Protein AF-A0A3P0NXB5-F1 (afdb_monomer_lite)

Foldseek 3Di:
DDDDDPPQVVQVVVVHGDDDDDPVRDLPLLVQLCVVLVCLLPPVDPDDPVLLVVLLVVQQLWQKDFQVVSCVVDPPNVSVVSNCVSVCVWDFDSRHAHPVCSVPGMIGSDPLSVLLVVVLVVLVVCVDPPVCPPPQDQQWWKDAPNWIKGFHDDDPFWTKIWTPPPDPPDDIDIDIDGSVRVSVCVVVVRIGTDPCPDPVLQVVSVVCSGPDDPVVSLVLSLLVCCQPVVVDDHPCVPDDPVVNVVNVVVVVVSSVRRD

Sequence (259 aa):
MSKRVAAEQAASDLGATFVIRSSRENSWALIENLEFLRDYKAWKPQNDVSQIARLHERIACRPWSTIASVLNDLLDIADTLYSEISCGRVVFNLPSDRLTNPQEALVFRDRHAAVAYRSFAKSETTSPRQSVTLSISPGARFLWDGQLWEVLNRGDSSIACRSIDQKPGRHSNFIELTPAVLDELAQQGKIIPEFDKPLADRRDALAILERVSIQKLEIAVERYRVLFEPDAATTLAHRTPRTQRYWLAAYREAELHYG

Radius of gyration: 24.42 Å; chains: 1; bounding box: 55×66×51 Å

pLDDT: mean 76.42, std 14.67, range [33.47, 96.12]

Secondary structure (DSSP, 8-state):
------HHHHHHHTT-------TTTS-HHHHHHHHHTHHHHHH-----HHHHHHHHHHHHTSSEEEHHHHHHHSTT-HHHHHHHHHTTSSEE-TTTS-TT-TTTPEEESSHHHHHHHHHHHHHHHT-----------TT-EEEETTEEEEEEEE-SS-EEEEE---STTPPPPEEEE-HHHHHHHHHTT-EEEE----HHHHHHHHHHHHHS-HHHHHHHHHHHHHHH-TTS--TTTT--HHHHHHHHHHHHHHHHHH-

Structure (mmCIF, N/CA/C/O backbone):
data_AF-A0A3P0NXB5-F1
#
_entry.id   AF-A0A3P0NXB5-F1
#
loop_
_atom_site.group_PDB
_atom_site.id
_atom_site.type_symbol
_atom_site.label_atom_id
_atom_site.label_alt_id
_atom_site.label_comp_id
_atom_site.label_asym_id
_atom_site.label_entity_id
_atom_site.label_seq_id
_atom_site.pdbx_PDB_ins_code
_atom_site.Cartn_x
_atom_site.Cartn_y
_atom_site.Cartn_z
_atom_site.occupancy
_atom_site.B_iso_or_equiv
_atom_site.auth_seq_id
_atom_site.auth_comp_id
_atom_site.auth_asym_id
_atom_site.auth_atom_id
_atom_site.pdbx_PDB_model_num
ATOM 1 N N . MET A 1 1 ? -34.585 -35.049 -19.279 1.00 39.31 1 MET A N 1
ATOM 2 C CA . MET A 1 1 ? -34.652 -33.908 -18.337 1.00 39.31 1 MET A CA 1
ATOM 3 C C . MET A 1 1 ? -33.351 -33.861 -17.549 1.00 39.31 1 MET A C 1
ATOM 5 O O . MET A 1 1 ? -33.125 -34.745 -16.736 1.00 39.31 1 MET A O 1
ATOM 9 N N . SER A 1 2 ? -32.465 -32.903 -17.837 1.00 44.53 2 SER A N 1
ATOM 10 C CA . SER A 1 2 ? -31.213 -32.734 -17.087 1.00 44.53 2 SER A CA 1
ATOM 11 C C . SER A 1 2 ? -31.526 -32.070 -15.743 1.00 44.53 2 SER A C 1
ATOM 13 O O . SER A 1 2 ? -32.043 -30.951 -15.720 1.00 44.53 2 SER A O 1
ATOM 15 N N . LYS A 1 3 ? -31.293 -32.776 -14.629 1.00 50.88 3 LYS A N 1
ATOM 16 C CA . LYS A 1 3 ? -31.407 -32.206 -13.280 1.00 50.88 3 LYS A CA 1
ATOM 17 C C . LYS A 1 3 ? -30.321 -31.140 -13.141 1.00 50.88 3 LYS A C 1
ATOM 19 O O . LYS A 1 3 ? -29.140 -31.467 -13.121 1.00 50.88 3 LYS A O 1
ATOM 24 N N . ARG A 1 4 ? -30.715 -29.868 -13.044 1.00 46.03 4 ARG A N 1
ATOM 25 C CA . ARG A 1 4 ? -29.798 -28.810 -12.610 1.00 46.03 4 ARG A CA 1
ATOM 26 C C . ARG A 1 4 ? -29.466 -29.073 -11.142 1.00 46.03 4 ARG A C 1
ATOM 28 O O . ARG A 1 4 ? -30.337 -28.949 -10.287 1.00 46.03 4 ARG A O 1
ATOM 35 N N . VAL A 1 5 ? -28.239 -29.503 -10.880 1.00 61.59 5 VAL A N 1
ATOM 36 C CA . VAL A 1 5 ? -27.689 -29.626 -9.528 1.00 61.59 5 VAL A CA 1
ATOM 37 C C . VAL A 1 5 ? -27.335 -28.218 -9.047 1.00 61.59 5 VAL A C 1
ATOM 39 O O . VAL A 1 5 ? -26.825 -27.411 -9.826 1.00 61.59 5 VAL A O 1
ATOM 42 N N . ALA A 1 6 ? -27.655 -27.893 -7.793 1.00 79.75 6 ALA A N 1
ATOM 43 C CA . ALA A 1 6 ? -27.268 -26.618 -7.199 1.00 79.75 6 ALA A CA 1
ATOM 44 C C . ALA A 1 6 ? -25.735 -26.499 -7.173 1.00 79.75 6 ALA A C 1
ATOM 46 O O . ALA A 1 6 ? -25.046 -27.483 -6.905 1.00 79.75 6 ALA A O 1
ATOM 47 N N . ALA A 1 7 ? -25.200 -25.306 -7.441 1.00 76.56 7 ALA A N 1
ATOM 48 C CA . ALA A 1 7 ? -23.752 -25.082 -7.510 1.00 76.56 7 ALA A CA 1
ATOM 49 C C . ALA A 1 7 ? -23.024 -25.487 -6.211 1.00 76.56 7 ALA A C 1
ATOM 51 O O . ALA A 1 7 ? -21.912 -26.001 -6.265 1.00 76.56 7 ALA A O 1
ATOM 52 N N . GLU A 1 8 ? -23.687 -25.332 -5.063 1.00 79.50 8 GLU A N 1
ATOM 53 C CA . GLU A 1 8 ? -23.210 -25.770 -3.745 1.00 79.50 8 GLU A CA 1
ATOM 54 C C . GLU A 1 8 ? -23.015 -27.287 -3.668 1.00 79.50 8 GLU A C 1
ATOM 56 O O . GLU A 1 8 ? -21.972 -27.758 -3.220 1.00 79.50 8 GLU A O 1
ATOM 61 N N . GLN A 1 9 ? -23.987 -28.056 -4.164 1.00 80.88 9 GLN A N 1
ATOM 62 C CA . GLN A 1 9 ? -23.925 -29.515 -4.168 1.00 80.88 9 GLN A CA 1
ATOM 63 C C . GLN A 1 9 ? -22.842 -30.009 -5.134 1.00 80.88 9 GLN A C 1
ATOM 65 O O . GLN A 1 9 ? -22.044 -30.866 -4.774 1.00 80.88 9 GLN A O 1
ATOM 70 N N . ALA A 1 10 ? -22.749 -29.404 -6.321 1.00 83.88 10 ALA A N 1
ATOM 71 C CA . ALA A 1 10 ? -21.713 -29.743 -7.295 1.00 83.88 10 ALA A CA 1
ATOM 72 C C . ALA A 1 10 ? -20.291 -29.448 -6.776 1.00 83.88 10 ALA A C 1
ATOM 74 O O . ALA A 1 10 ? -19.371 -30.215 -7.043 1.00 83.88 10 ALA A O 1
ATOM 75 N N . ALA A 1 11 ? -20.102 -28.357 -6.025 1.00 83.06 11 ALA A N 1
ATOM 76 C CA . ALA A 1 11 ? -18.823 -28.046 -5.389 1.00 83.06 11 ALA A CA 1
ATOM 77 C C . ALA A 1 11 ? -18.501 -29.023 -4.246 1.00 83.06 11 ALA A C 1
ATOM 79 O O . ALA A 1 11 ? -17.374 -29.512 -4.167 1.00 83.06 11 ALA A O 1
ATOM 80 N N . SER A 1 12 ? -19.493 -29.359 -3.414 1.00 85.00 12 SER A N 1
ATOM 81 C CA . SER A 1 12 ? -19.341 -30.324 -2.319 1.00 85.00 12 SER A CA 1
ATOM 82 C C . SER A 1 12 ? -18.933 -31.707 -2.825 1.00 85.00 12 SER A C 1
ATOM 84 O O . SER A 1 12 ? -18.046 -32.332 -2.245 1.00 85.00 12 SER A O 1
ATOM 86 N N . ASP A 1 13 ? -19.529 -32.169 -3.925 1.00 88.06 13 ASP A N 1
ATOM 87 C CA . ASP A 1 13 ? -19.198 -33.456 -4.548 1.00 88.06 13 ASP A CA 1
ATOM 88 C C . ASP A 1 13 ? -17.740 -33.494 -5.065 1.00 88.06 13 ASP A C 1
ATOM 90 O O . ASP A 1 13 ? -17.155 -34.566 -5.212 1.00 88.06 13 ASP A O 1
ATOM 94 N N . LEU A 1 14 ? -17.126 -32.325 -5.289 1.00 87.06 14 LEU A N 1
ATOM 95 C CA . LEU A 1 14 ? -15.722 -32.146 -5.679 1.00 87.06 14 LEU A CA 1
ATOM 96 C C . LEU A 1 14 ? -14.789 -31.829 -4.493 1.00 87.06 14 LEU A C 1
ATOM 98 O O . LEU A 1 14 ? -13.609 -31.547 -4.703 1.00 87.06 14 LEU A O 1
ATOM 102 N N . GLY A 1 15 ? -15.291 -31.845 -3.253 1.00 87.69 15 GLY A N 1
ATOM 103 C CA . GLY A 1 15 ? -14.520 -31.478 -2.060 1.00 87.69 15 GLY A CA 1
ATOM 104 C C . GLY A 1 15 ? -14.193 -29.982 -1.961 1.00 87.69 15 GLY A C 1
ATOM 105 O O . GLY A 1 15 ? -13.278 -29.598 -1.232 1.00 87.69 15 GLY A O 1
ATOM 106 N N . ALA A 1 16 ? -14.916 -29.135 -2.695 1.00 84.56 16 ALA A N 1
ATOM 107 C CA . ALA A 1 16 ? -14.755 -27.688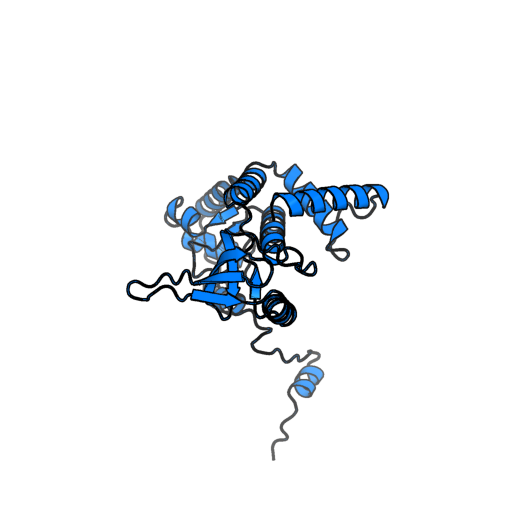 -2.698 1.00 84.56 16 ALA A CA 1
ATOM 108 C C . ALA A 1 16 ? -15.889 -26.993 -1.930 1.00 84.56 16 ALA A C 1
ATOM 110 O O . ALA A 1 16 ? -17.011 -27.489 -1.834 1.00 84.56 16 ALA A O 1
ATOM 111 N N . THR A 1 17 ? -15.608 -25.800 -1.410 1.00 78.38 17 THR A N 1
ATOM 112 C CA . THR A 1 17 ? -16.617 -24.923 -0.808 1.00 78.38 17 THR A CA 1
ATOM 113 C C . THR A 1 17 ? -17.114 -23.902 -1.827 1.00 78.38 17 THR A C 1
ATOM 115 O O . THR A 1 17 ? -16.337 -23.315 -2.579 1.00 78.38 17 THR A O 1
ATOM 118 N N . PHE A 1 18 ? -18.428 -23.677 -1.848 1.00 79.88 18 PHE A N 1
ATOM 119 C CA . PHE A 1 18 ? -19.063 -22.653 -2.673 1.00 79.88 18 PHE A CA 1
ATOM 120 C C . PHE A 1 18 ? -19.504 -21.487 -1.789 1.00 79.88 18 PHE A C 1
ATOM 122 O O . PHE A 1 18 ? -20.171 -21.693 -0.778 1.00 79.88 18 PHE A O 1
ATOM 129 N N . VAL A 1 19 ? -19.126 -20.263 -2.160 1.00 74.75 19 VAL A N 1
ATOM 130 C CA . VAL A 1 19 ? -19.507 -19.044 -1.437 1.00 74.75 19 VAL A CA 1
ATOM 131 C C . VAL A 1 19 ? -19.988 -18.010 -2.443 1.00 74.75 19 VAL A C 1
ATOM 133 O O . VAL A 1 19 ? -19.256 -17.647 -3.364 1.00 74.75 19 VAL A O 1
ATOM 136 N N . ILE A 1 20 ? -21.206 -17.506 -2.249 1.00 72.69 20 ILE A N 1
ATOM 137 C CA . ILE A 1 20 ? -21.724 -16.358 -2.996 1.00 72.69 20 ILE A CA 1
ATOM 138 C C . ILE A 1 20 ? -21.223 -15.092 -2.307 1.00 72.69 20 ILE A C 1
ATOM 140 O O . ILE A 1 20 ? -21.461 -14.900 -1.118 1.00 72.69 20 ILE A O 1
ATOM 144 N N . ARG A 1 21 ? -20.545 -14.223 -3.060 1.00 64.06 21 ARG A N 1
ATOM 145 C CA . ARG A 1 21 ? -20.167 -12.880 -2.609 1.00 64.06 21 ARG A CA 1
ATOM 146 C C . ARG A 1 21 ? -20.917 -11.844 -3.426 1.00 64.06 21 ARG A C 1
ATOM 148 O O . ARG A 1 21 ? -20.990 -11.938 -4.652 1.00 64.06 21 ARG A O 1
ATOM 155 N N . SER A 1 22 ? -21.492 -10.866 -2.745 1.00 61.19 22 SER A N 1
ATOM 156 C CA . SER A 1 22 ? -22.146 -9.729 -3.378 1.00 61.19 22 SER A CA 1
ATOM 157 C C . SER A 1 22 ? -21.123 -8.827 -4.073 1.00 61.19 22 SER A C 1
ATOM 159 O O . SER A 1 22 ? -19.943 -8.789 -3.722 1.00 61.19 22 SER A O 1
ATOM 161 N N . SER A 1 23 ? -21.579 -8.014 -5.026 1.00 59.19 23 SER A N 1
ATOM 162 C CA . SER A 1 23 ? -20.736 -7.006 -5.685 1.00 59.19 23 SER A CA 1
ATOM 163 C C . SER A 1 23 ? -20.140 -5.968 -4.721 1.00 59.19 23 SER A C 1
ATOM 165 O O . SER A 1 23 ? -19.167 -5.311 -5.082 1.00 59.19 23 SER A O 1
ATOM 167 N N . ARG A 1 24 ? -20.687 -5.839 -3.500 1.00 57.72 24 ARG A N 1
ATOM 168 C CA . ARG A 1 24 ? -20.153 -4.999 -2.412 1.00 57.72 24 ARG A CA 1
ATOM 169 C C . ARG A 1 24 ? -18.977 -5.642 -1.671 1.00 57.72 24 ARG A C 1
ATOM 171 O O . ARG A 1 24 ? -18.187 -4.928 -1.069 1.00 57.72 24 ARG A O 1
ATOM 178 N N . GLU A 1 25 ? -18.861 -6.967 -1.712 1.00 66.06 25 GLU A N 1
ATOM 179 C CA . GLU A 1 25 ? -17.767 -7.732 -1.093 1.00 66.06 25 GLU A CA 1
ATOM 180 C C . GLU A 1 25 ? -16.611 -7.985 -2.073 1.00 66.06 25 GLU A C 1
ATOM 182 O O . GLU A 1 25 ? -15.537 -8.440 -1.675 1.00 66.06 25 GLU A O 1
ATOM 187 N N . ASN A 1 26 ? -16.813 -7.675 -3.357 1.00 68.12 26 ASN A N 1
ATOM 188 C CA . ASN A 1 26 ? -15.778 -7.760 -4.376 1.00 68.12 26 ASN A CA 1
ATOM 189 C C . ASN A 1 26 ? -14.907 -6.501 -4.369 1.00 68.12 26 ASN A C 1
ATOM 191 O O . ASN A 1 26 ? -15.372 -5.395 -4.642 1.00 68.12 26 ASN A O 1
ATOM 195 N N . SER A 1 27 ? -13.609 -6.684 -4.124 1.00 77.38 27 SER A N 1
ATOM 196 C CA . SER A 1 27 ? -12.626 -5.637 -4.390 1.00 77.38 27 SER A CA 1
ATOM 197 C C . SER A 1 27 ? -12.454 -5.482 -5.903 1.00 77.38 27 SER A C 1
ATOM 199 O O . SER A 1 27 ? -11.772 -6.271 -6.555 1.00 77.38 27 SER A O 1
ATOM 201 N N . TRP A 1 28 ? -13.087 -4.456 -6.469 1.00 78.75 28 TRP A N 1
ATOM 202 C CA . TRP A 1 28 ? -12.939 -4.118 -7.887 1.00 78.75 28 TRP A CA 1
ATOM 203 C C . TRP A 1 28 ? -11.492 -3.778 -8.248 1.00 78.75 28 TRP A C 1
ATOM 205 O O . TRP A 1 28 ? -11.011 -4.218 -9.286 1.00 78.75 28 TRP A O 1
ATOM 215 N N . ALA A 1 29 ? -10.776 -3.098 -7.345 1.00 83.75 29 ALA A N 1
ATOM 216 C CA . ALA A 1 29 ? -9.347 -2.839 -7.494 1.00 83.75 29 ALA A CA 1
ATOM 217 C C . ALA A 1 29 ? -8.547 -4.144 -7.631 1.00 83.75 29 ALA A C 1
ATOM 219 O O . ALA A 1 29 ? -7.689 -4.247 -8.502 1.00 83.75 29 ALA A O 1
ATOM 220 N N . LEU A 1 30 ? -8.871 -5.178 -6.842 1.00 85.94 30 LEU A N 1
ATOM 221 C CA . LEU A 1 30 ? -8.213 -6.479 -6.953 1.00 85.94 30 LEU A CA 1
ATOM 222 C C . LEU A 1 30 ? -8.434 -7.111 -8.327 1.00 85.94 30 LEU A C 1
ATOM 224 O O . LEU A 1 30 ? -7.479 -7.603 -8.917 1.00 85.94 30 LEU A O 1
ATOM 228 N N . ILE A 1 31 ? -9.670 -7.108 -8.828 1.00 84.44 31 ILE A N 1
ATOM 229 C CA . ILE A 1 31 ? -9.999 -7.696 -10.134 1.00 84.44 31 ILE A CA 1
ATOM 230 C C . ILE A 1 31 ? -9.254 -6.953 -11.248 1.00 84.44 31 ILE A C 1
ATOM 232 O O . ILE A 1 31 ? -8.559 -7.589 -12.035 1.00 84.44 31 ILE A O 1
ATOM 236 N N . GLU A 1 32 ? -9.334 -5.620 -11.269 1.00 88.19 32 GLU A N 1
ATOM 237 C CA . GLU A 1 32 ? -8.633 -4.778 -12.249 1.00 88.19 32 GLU A CA 1
ATOM 238 C C . GLU A 1 32 ? -7.116 -5.010 -12.213 1.00 88.19 32 GLU A C 1
ATOM 240 O O . GLU A 1 32 ? -6.485 -5.192 -13.253 1.00 88.19 32 GLU A O 1
ATOM 245 N N . ASN A 1 33 ? -6.524 -5.067 -11.019 1.00 92.94 33 ASN A N 1
ATOM 246 C CA . ASN A 1 33 ? -5.092 -5.305 -10.862 1.00 92.94 33 ASN A CA 1
ATOM 247 C C . ASN A 1 33 ? -4.680 -6.714 -11.299 1.00 92.94 33 ASN A C 1
ATOM 249 O O . ASN A 1 33 ? -3.602 -6.890 -11.860 1.00 92.94 33 ASN A O 1
ATOM 253 N N . LEU A 1 34 ? -5.499 -7.733 -11.022 1.00 92.56 34 LEU A N 1
ATOM 254 C CA . LEU A 1 34 ? -5.217 -9.102 -11.453 1.00 92.56 34 LEU A CA 1
ATOM 255 C C . LEU A 1 34 ? -5.314 -9.244 -12.972 1.00 92.56 34 LEU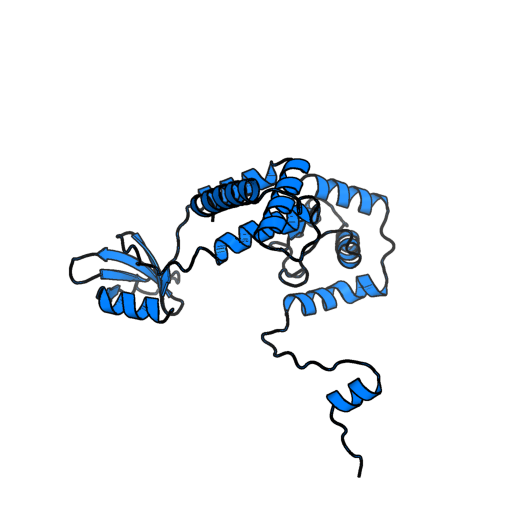 A C 1
ATOM 257 O O . LEU A 1 34 ? -4.482 -9.940 -13.549 1.00 92.56 34 LEU A O 1
ATOM 261 N N . GLU A 1 35 ? -6.275 -8.566 -13.602 1.00 92.12 35 GLU A N 1
ATOM 262 C CA . GLU A 1 35 ? -6.386 -8.491 -15.060 1.00 92.12 35 GLU A CA 1
ATOM 263 C C . GLU A 1 35 ? -5.154 -7.795 -15.656 1.00 92.12 35 GLU A C 1
ATOM 265 O O . GLU A 1 35 ? -4.521 -8.333 -16.561 1.00 92.12 35 GLU A O 1
ATOM 270 N N . PHE A 1 36 ? -4.744 -6.656 -15.085 1.00 93.06 36 PHE 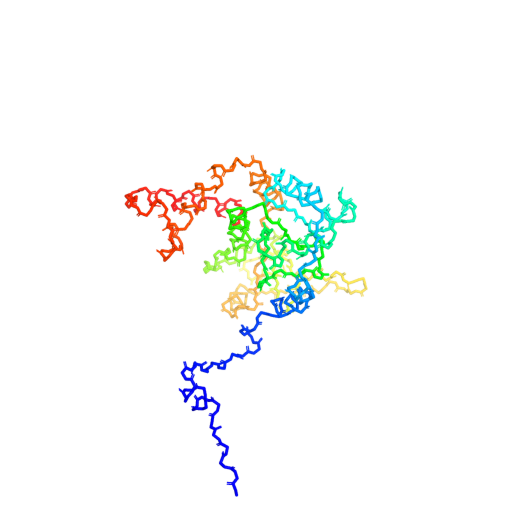A N 1
ATOM 271 C CA . PHE A 1 36 ? -3.539 -5.927 -15.493 1.00 93.06 36 PHE A CA 1
ATOM 272 C C . PHE A 1 36 ? -2.268 -6.785 -15.372 1.00 93.06 36 PHE A C 1
ATOM 274 O O . PHE A 1 36 ? -1.430 -6.815 -16.269 1.00 93.06 36 PHE A O 1
ATOM 281 N N . LEU A 1 37 ? -2.116 -7.518 -14.265 1.00 94.38 37 LEU A N 1
ATOM 282 C CA . LEU A 1 37 ? -0.934 -8.344 -13.997 1.00 94.38 37 LEU A CA 1
ATOM 283 C C . LEU A 1 37 ? -0.978 -9.725 -14.663 1.00 94.38 37 LEU A C 1
ATOM 285 O O . LEU A 1 37 ? -0.041 -10.512 -14.486 1.00 94.38 37 LEU A O 1
ATOM 289 N N . ARG A 1 38 ? -2.048 -10.054 -15.395 1.00 93.19 38 ARG A N 1
ATOM 290 C CA . ARG A 1 38 ? -2.269 -11.385 -15.971 1.00 93.19 38 ARG A CA 1
ATOM 291 C C . ARG A 1 38 ? -1.095 -11.829 -16.835 1.00 93.19 38 ARG A C 1
ATOM 293 O O . ARG A 1 38 ? -0.573 -12.928 -16.642 1.00 93.19 38 ARG A O 1
ATOM 300 N N . ASP A 1 39 ? -0.640 -10.954 -17.722 1.00 88.06 39 ASP A N 1
ATOM 301 C CA . ASP A 1 39 ? 0.414 -11.279 -18.682 1.00 88.06 39 ASP A CA 1
ATOM 302 C C . ASP A 1 39 ? 1.774 -11.431 -17.975 1.00 88.06 39 ASP A C 1
ATOM 304 O O . ASP A 1 39 ? 2.530 -12.364 -18.255 1.00 88.06 39 ASP A O 1
ATOM 308 N N . TYR A 1 40 ? 2.027 -10.626 -16.937 1.00 90.00 40 TYR A N 1
ATOM 309 C CA . TYR A 1 40 ? 3.205 -10.751 -16.073 1.00 90.00 40 TYR A CA 1
ATOM 310 C C . TYR A 1 40 ? 3.218 -12.056 -15.260 1.00 90.00 40 TYR A C 1
ATOM 312 O O . TYR A 1 40 ? 4.289 -12.596 -14.980 1.00 90.00 40 TYR A O 1
ATOM 320 N N . LYS A 1 41 ? 2.048 -12.589 -14.878 1.00 85.19 41 LYS A N 1
ATOM 321 C CA . LYS A 1 41 ? 1.934 -13.899 -14.207 1.00 85.19 41 LYS A CA 1
ATOM 322 C C . LYS A 1 41 ? 2.133 -15.068 -15.165 1.00 85.19 41 LYS A C 1
ATOM 324 O O . LYS A 1 41 ? 2.745 -16.061 -14.773 1.00 85.19 41 LYS A O 1
ATOM 329 N N . ALA A 1 42 ? 1.586 -14.959 -16.373 1.00 84.38 42 ALA A N 1
ATOM 330 C CA . ALA A 1 42 ? 1.594 -16.029 -17.361 1.00 84.38 42 ALA A CA 1
ATOM 331 C C . ALA A 1 42 ? 2.970 -16.203 -18.014 1.00 84.38 42 ALA A C 1
ATOM 333 O O . ALA A 1 42 ? 3.473 -17.322 -18.087 1.00 84.38 42 ALA A O 1
ATOM 334 N N . TRP A 1 43 ? 3.590 -15.105 -18.455 1.00 77.19 43 TRP A N 1
ATOM 335 C CA . TRP A 1 43 ? 4.863 -15.154 -19.175 1.00 77.19 43 TRP A CA 1
ATOM 336 C C . TRP A 1 43 ? 6.058 -15.189 -18.215 1.00 77.19 43 TRP A C 1
ATOM 338 O O . TRP A 1 43 ? 7.016 -15.906 -18.478 1.00 77.19 43 TRP A O 1
ATOM 348 N N . LYS A 1 44 ? 5.997 -14.483 -17.074 1.00 70.88 44 LYS A N 1
ATOM 349 C CA . LYS A 1 44 ? 7.160 -14.202 -16.207 1.00 70.88 44 LYS A CA 1
ATOM 350 C C . LYS A 1 44 ? 8.324 -13.630 -17.032 1.00 70.88 44 LYS A C 1
ATOM 352 O O . LYS A 1 44 ? 9.267 -14.363 -17.337 1.00 70.88 44 LYS A O 1
ATOM 357 N N . PRO A 1 45 ? 8.255 -12.349 -17.433 1.00 73.94 45 PRO A N 1
ATOM 358 C CA . PRO A 1 45 ? 9.296 -11.750 -18.258 1.00 73.94 45 PRO A CA 1
ATOM 359 C C . PRO A 1 45 ? 10.675 -11.932 -17.614 1.00 73.94 45 PRO A C 1
ATOM 361 O O . PRO A 1 45 ? 10.843 -11.813 -16.396 1.00 73.94 45 PRO A O 1
ATOM 364 N N . GLN A 1 46 ? 11.660 -12.270 -18.445 1.00 76.00 46 GLN A N 1
ATOM 365 C CA . GLN A 1 46 ? 13.039 -12.427 -18.009 1.00 76.00 46 GLN A CA 1
ATOM 366 C C . GLN A 1 46 ? 13.658 -11.037 -17.869 1.00 76.00 46 GLN A C 1
ATOM 368 O O . GLN A 1 46 ? 14.286 -10.523 -18.790 1.00 76.00 46 GLN A O 1
ATOM 373 N N . ASN A 1 47 ? 13.415 -10.415 -16.720 1.00 80.81 47 ASN A N 1
ATOM 374 C CA . ASN A 1 47 ? 13.931 -9.085 -16.429 1.00 80.81 47 ASN A CA 1
ATOM 375 C C . ASN A 1 47 ? 15.446 -9.137 -16.227 1.00 80.81 47 ASN A C 1
ATOM 377 O O . ASN A 1 47 ? 15.982 -10.087 -15.648 1.00 80.81 47 ASN A O 1
ATOM 381 N N . ASP A 1 48 ? 16.127 -8.087 -16.673 1.00 88.75 48 ASP A N 1
ATOM 382 C CA . ASP A 1 48 ? 17.555 -7.926 -16.446 1.00 88.75 48 ASP A CA 1
ATOM 383 C C . ASP A 1 48 ? 17.839 -7.788 -14.940 1.00 88.75 48 ASP A C 1
ATOM 385 O O . ASP A 1 48 ? 17.223 -6.988 -14.231 1.00 88.75 48 ASP A O 1
ATOM 389 N N . VAL A 1 49 ? 18.810 -8.559 -14.446 1.00 90.38 49 VAL A N 1
ATOM 390 C CA . VAL A 1 49 ? 19.275 -8.512 -13.054 1.00 90.38 49 VAL A CA 1
ATOM 391 C C . VAL A 1 49 ? 19.712 -7.096 -12.674 1.00 90.38 49 VAL A C 1
ATOM 393 O O . VAL A 1 49 ? 19.469 -6.668 -11.544 1.00 90.38 49 VAL A O 1
ATOM 396 N N . SER A 1 50 ? 20.299 -6.346 -13.613 1.00 92.12 50 SER A N 1
ATOM 397 C CA . SER A 1 50 ? 20.708 -4.959 -13.377 1.00 92.12 50 SER A CA 1
ATOM 398 C C . SER A 1 50 ? 19.504 -4.037 -13.129 1.00 92.12 50 SER A C 1
ATOM 400 O O . SER A 1 50 ? 19.527 -3.213 -12.212 1.00 92.12 50 SER A O 1
ATOM 402 N N . GLN A 1 51 ? 18.412 -4.233 -13.876 1.00 93.56 51 GLN A N 1
ATOM 403 C CA . GLN A 1 51 ? 17.166 -3.487 -13.711 1.00 93.56 51 GLN A CA 1
ATOM 404 C C . GLN A 1 51 ? 16.483 -3.832 -12.387 1.00 93.56 51 GLN A C 1
ATOM 406 O O . GLN A 1 51 ? 16.060 -2.928 -11.667 1.00 93.56 51 GLN A O 1
ATOM 411 N N . ILE A 1 52 ? 16.428 -5.120 -12.030 1.00 94.19 52 ILE A N 1
ATOM 412 C CA . ILE A 1 52 ? 15.894 -5.568 -10.737 1.00 94.19 52 ILE A CA 1
ATOM 413 C C . ILE A 1 52 ? 16.671 -4.898 -9.597 1.00 94.19 52 ILE A C 1
ATOM 415 O O . ILE A 1 52 ? 16.063 -4.297 -8.712 1.00 94.19 52 ILE A O 1
ATOM 419 N N . ALA A 1 53 ? 18.006 -4.948 -9.629 1.00 94.81 53 ALA A N 1
ATOM 420 C CA . ALA A 1 53 ? 18.842 -4.342 -8.595 1.00 94.81 53 ALA A CA 1
ATOM 421 C C . ALA A 1 53 ? 18.590 -2.830 -8.467 1.00 94.81 53 ALA A C 1
ATOM 423 O O . ALA A 1 53 ? 18.340 -2.346 -7.363 1.00 94.81 53 ALA A O 1
ATOM 424 N N . ARG A 1 54 ? 18.558 -2.102 -9.593 1.00 95.44 54 ARG A N 1
ATOM 425 C CA . ARG A 1 54 ? 18.294 -0.653 -9.621 1.00 95.44 54 ARG A CA 1
ATOM 426 C C . ARG A 1 54 ? 16.913 -0.301 -9.066 1.00 95.44 54 ARG A C 1
ATOM 428 O O . ARG A 1 54 ? 16.767 0.686 -8.347 1.00 95.44 54 ARG A O 1
ATOM 435 N N . LEU A 1 55 ? 15.897 -1.103 -9.387 1.00 96.12 55 LEU A N 1
ATOM 436 C CA . LEU A 1 55 ? 14.543 -0.922 -8.869 1.00 96.12 55 LEU A CA 1
ATOM 437 C C . LEU A 1 55 ? 14.501 -1.078 -7.345 1.00 96.12 55 LEU A C 1
ATOM 439 O O . LEU A 1 55 ? 13.964 -0.213 -6.651 1.00 96.12 55 LEU A O 1
ATOM 443 N N . HIS A 1 56 ? 15.070 -2.167 -6.826 1.00 95.00 56 HIS A N 1
ATOM 444 C CA . HIS A 1 56 ? 15.080 -2.442 -5.388 1.00 95.00 56 HIS A CA 1
ATOM 445 C C . HIS A 1 56 ? 15.918 -1.420 -4.616 1.00 95.00 56 HIS A C 1
ATOM 447 O O . HIS A 1 56 ? 15.491 -0.981 -3.551 1.00 95.00 56 HIS A O 1
ATOM 453 N N . GLU A 1 57 ? 17.042 -0.961 -5.169 1.00 94.94 57 GLU A N 1
ATOM 454 C CA . GLU A 1 57 ? 17.830 0.137 -4.597 1.00 94.94 57 GLU A CA 1
ATOM 455 C C . GLU A 1 57 ? 17.003 1.427 -4.505 1.00 94.94 57 GLU A C 1
ATOM 457 O O . GLU A 1 57 ? 16.908 2.034 -3.436 1.00 94.94 57 GLU A O 1
ATOM 462 N N . ARG A 1 58 ? 16.310 1.805 -5.587 1.00 94.31 58 ARG A N 1
ATOM 463 C CA . ARG A 1 58 ? 15.461 3.004 -5.610 1.00 94.31 58 ARG A CA 1
ATOM 464 C C . ARG A 1 58 ? 14.303 2.927 -4.618 1.00 94.31 58 ARG A C 1
ATOM 466 O O . ARG A 1 58 ? 13.955 3.939 -4.000 1.00 94.31 58 ARG A O 1
ATOM 473 N N . ILE A 1 59 ? 13.680 1.760 -4.484 1.00 92.94 59 ILE A N 1
ATOM 474 C CA . ILE A 1 59 ? 12.595 1.532 -3.524 1.00 92.94 59 ILE A CA 1
ATOM 475 C C . ILE A 1 59 ? 13.139 1.531 -2.086 1.00 92.94 59 ILE A C 1
ATOM 477 O O . ILE A 1 59 ? 12.469 2.028 -1.187 1.00 92.94 59 ILE A O 1
ATOM 481 N N . ALA A 1 60 ? 14.363 1.051 -1.851 1.00 90.81 60 ALA A N 1
ATOM 482 C CA . ALA A 1 60 ? 14.962 1.012 -0.518 1.00 90.81 60 ALA A CA 1
ATOM 483 C C . ALA A 1 60 ? 15.208 2.402 0.095 1.00 90.81 60 ALA A C 1
ATOM 485 O O . ALA A 1 60 ? 15.194 2.535 1.322 1.00 90.81 60 ALA A O 1
ATOM 486 N N . CYS A 1 61 ? 15.381 3.441 -0.730 1.00 86.62 61 CYS A N 1
ATOM 487 C CA . CYS A 1 61 ? 15.669 4.802 -0.271 1.00 86.62 61 CYS A CA 1
ATOM 488 C C . CYS A 1 61 ? 14.541 5.456 0.543 1.00 86.62 61 CYS A C 1
ATOM 490 O O . CYS A 1 61 ? 14.810 6.391 1.299 1.00 86.62 61 CYS A O 1
ATOM 492 N N . ARG A 1 62 ? 13.282 5.030 0.376 1.00 85.06 62 ARG A N 1
ATOM 493 C CA . ARG A 1 62 ? 12.118 5.611 1.069 1.00 85.06 62 ARG A CA 1
ATOM 494 C C . ARG A 1 62 ? 11.157 4.509 1.517 1.00 85.06 62 ARG A C 1
ATOM 496 O O . ARG A 1 62 ? 11.082 3.479 0.861 1.00 85.06 62 ARG A O 1
ATOM 503 N N . PRO A 1 63 ? 10.384 4.690 2.602 1.00 84.00 63 PRO A N 1
ATOM 504 C CA . PRO A 1 63 ? 9.425 3.668 3.034 1.00 84.00 63 PRO A CA 1
ATOM 505 C C . PRO A 1 63 ? 8.360 3.337 1.974 1.00 84.00 63 PRO A C 1
ATOM 507 O O . PRO A 1 63 ? 7.958 2.179 1.842 1.00 84.00 63 PRO A O 1
ATOM 510 N N . TRP A 1 64 ? 7.945 4.336 1.192 1.00 89.88 64 TRP A N 1
ATOM 511 C CA . TRP A 1 64 ? 7.037 4.198 0.055 1.00 89.88 64 TRP A CA 1
ATOM 512 C C . TRP A 1 64 ? 7.396 5.174 -1.068 1.00 89.88 64 TRP A C 1
ATOM 514 O O . TRP A 1 64 ? 8.133 6.146 -0.880 1.00 89.88 64 TRP A O 1
ATOM 524 N N . SER A 1 65 ? 6.883 4.917 -2.265 1.00 87.56 65 SER A N 1
ATOM 525 C CA . SER A 1 65 ? 6.958 5.817 -3.419 1.00 87.56 65 SER A CA 1
ATOM 526 C C . SER A 1 65 ? 5.758 5.577 -4.329 1.00 87.56 65 SER A C 1
ATOM 528 O O . SER A 1 65 ? 5.238 4.463 -4.377 1.00 87.56 65 SER A O 1
ATOM 530 N N . THR A 1 66 ? 5.321 6.603 -5.059 1.00 89.00 66 THR A N 1
ATOM 531 C CA . THR A 1 66 ? 4.308 6.411 -6.103 1.00 89.00 66 THR A CA 1
ATOM 532 C C . THR A 1 66 ? 4.919 5.660 -7.279 1.00 89.00 66 THR A C 1
ATOM 534 O O . THR A 1 66 ? 6.105 5.832 -7.583 1.00 89.00 66 THR A O 1
ATOM 537 N N . ILE A 1 67 ? 4.119 4.845 -7.965 1.00 91.31 67 ILE A N 1
ATOM 538 C CA . ILE A 1 67 ? 4.550 4.152 -9.185 1.00 91.31 67 ILE A CA 1
ATOM 539 C C . ILE A 1 67 ? 5.054 5.172 -10.211 1.00 91.31 67 ILE A C 1
ATOM 541 O O . ILE A 1 67 ? 6.128 4.984 -10.772 1.00 91.31 67 ILE A O 1
ATOM 545 N N . ALA A 1 68 ? 4.354 6.294 -10.388 1.00 87.31 68 ALA A N 1
ATOM 546 C CA . ALA A 1 68 ? 4.774 7.367 -11.283 1.00 87.31 68 ALA A CA 1
ATOM 547 C C . ALA A 1 68 ? 6.167 7.913 -10.933 1.00 87.31 68 ALA A C 1
ATOM 549 O O . ALA A 1 68 ? 6.988 8.088 -11.827 1.00 87.31 68 ALA A O 1
ATOM 550 N N . SER A 1 69 ? 6.470 8.134 -9.648 1.00 88.88 69 SER A N 1
ATOM 551 C CA . SER A 1 69 ? 7.807 8.572 -9.229 1.00 88.88 69 SER A CA 1
ATOM 552 C C . SER A 1 69 ? 8.878 7.541 -9.582 1.00 88.88 69 SER A C 1
ATOM 554 O O . SER A 1 69 ? 9.942 7.923 -10.057 1.00 88.88 69 SER A O 1
ATOM 556 N N . VAL A 1 70 ? 8.605 6.248 -9.390 1.00 92.19 70 VAL A N 1
ATOM 557 C CA . VAL A 1 70 ? 9.559 5.183 -9.736 1.00 92.19 70 VAL A CA 1
ATOM 558 C C . VAL A 1 70 ? 9.787 5.113 -11.247 1.00 92.19 70 VAL A C 1
ATOM 560 O O . VAL A 1 70 ? 10.934 5.034 -11.677 1.00 92.19 70 VAL A O 1
ATOM 563 N N . LEU A 1 71 ? 8.720 5.180 -12.048 1.00 92.38 71 LEU A N 1
ATOM 564 C CA . LEU A 1 71 ? 8.799 5.143 -13.513 1.00 92.38 71 LEU A CA 1
ATOM 565 C C . LEU A 1 71 ? 9.515 6.370 -14.096 1.00 92.38 71 LEU A C 1
ATOM 567 O O . LEU A 1 71 ? 10.231 6.244 -15.084 1.00 92.38 71 LEU A O 1
ATOM 571 N N . ASN A 1 72 ? 9.346 7.543 -13.482 1.00 92.19 72 ASN A N 1
ATOM 572 C CA . ASN A 1 72 ? 10.013 8.771 -13.916 1.00 92.19 72 ASN A CA 1
ATOM 573 C C . ASN A 1 72 ? 11.510 8.774 -13.577 1.00 92.19 72 ASN A C 1
ATOM 575 O O . ASN A 1 72 ? 12.312 9.259 -14.370 1.00 92.19 72 ASN A O 1
ATOM 579 N N . ASP A 1 73 ? 11.889 8.235 -12.415 1.00 91.25 73 ASP A N 1
ATOM 580 C CA . ASP A 1 73 ? 13.292 8.186 -11.989 1.00 91.25 73 ASP A CA 1
ATOM 581 C C . ASP A 1 73 ? 14.079 7.098 -12.732 1.00 91.25 73 ASP A C 1
ATOM 583 O O . ASP A 1 73 ? 15.287 7.220 -12.945 1.00 91.25 73 ASP A O 1
ATOM 587 N N . LEU A 1 74 ? 13.403 6.009 -13.104 1.00 92.50 74 LEU A N 1
ATOM 588 C CA . LEU A 1 74 ? 14.003 4.833 -13.712 1.00 92.50 74 LEU A CA 1
ATOM 589 C C . LEU A 1 74 ? 13.391 4.572 -15.094 1.00 92.50 74 LEU A C 1
ATOM 591 O O . LEU A 1 74 ? 12.380 3.884 -15.218 1.00 92.50 74 LEU A O 1
ATOM 595 N N . LEU A 1 75 ? 14.072 5.032 -16.144 1.00 90.00 75 LEU A N 1
ATOM 596 C CA . LEU A 1 75 ? 13.696 4.733 -17.531 1.00 90.00 75 LEU A CA 1
ATOM 597 C C . LEU A 1 75 ? 13.668 3.216 -17.793 1.00 90.00 75 LEU A C 1
ATOM 599 O O . LEU A 1 75 ? 14.513 2.484 -17.267 1.00 90.00 75 LEU A O 1
ATOM 603 N N . ASP A 1 76 ? 12.698 2.773 -18.597 1.00 89.31 76 ASP A N 1
ATOM 604 C CA . ASP A 1 76 ? 12.490 1.384 -19.042 1.00 89.31 76 ASP A CA 1
ATOM 605 C C . ASP A 1 76 ? 12.314 0.349 -17.916 1.00 89.31 76 ASP A C 1
ATOM 607 O O . ASP A 1 76 ? 12.604 -0.834 -18.087 1.00 89.31 76 ASP A O 1
ATOM 611 N N . ILE A 1 77 ? 11.823 0.775 -16.743 1.00 94.12 77 ILE A N 1
ATOM 612 C CA . ILE A 1 77 ? 11.640 -0.115 -15.585 1.00 94.12 77 ILE A CA 1
ATOM 613 C C . ILE A 1 77 ? 10.245 -0.741 -15.482 1.00 94.12 77 ILE A C 1
ATOM 615 O O . ILE A 1 77 ? 10.025 -1.569 -14.601 1.00 94.12 77 ILE A O 1
ATOM 619 N N . ALA A 1 78 ? 9.290 -0.337 -16.325 1.00 93.12 78 ALA A N 1
ATOM 620 C CA . ALA A 1 78 ? 7.873 -0.668 -16.154 1.00 93.12 78 ALA A CA 1
ATOM 621 C C . ALA A 1 78 ? 7.616 -2.182 -16.083 1.00 93.12 78 ALA A C 1
ATOM 623 O O . ALA A 1 78 ? 7.002 -2.652 -15.124 1.00 93.12 78 ALA A O 1
ATOM 624 N N . ASP A 1 79 ? 8.150 -2.947 -17.037 1.00 93.00 79 ASP A N 1
ATOM 625 C CA . ASP A 1 79 ? 7.967 -4.401 -17.067 1.00 93.00 79 ASP A CA 1
ATOM 626 C C . ASP A 1 79 ? 8.600 -5.087 -15.859 1.00 93.00 79 ASP A C 1
ATOM 628 O O . ASP A 1 79 ? 7.980 -5.948 -15.228 1.00 93.00 79 ASP A O 1
ATOM 632 N N . THR A 1 80 ? 9.794 -4.638 -15.472 1.00 94.56 80 THR A N 1
ATOM 633 C CA . THR A 1 80 ? 10.469 -5.111 -14.263 1.00 94.56 80 THR A CA 1
ATOM 634 C C . THR A 1 80 ? 9.630 -4.809 -13.022 1.00 94.56 80 THR A C 1
ATOM 636 O O . THR A 1 80 ? 9.372 -5.710 -12.228 1.00 94.56 80 THR A O 1
ATOM 639 N N . LEU A 1 81 ? 9.123 -3.583 -12.868 1.00 95.50 81 LEU A N 1
ATOM 640 C CA . LEU A 1 81 ? 8.294 -3.178 -11.731 1.00 95.50 81 LEU A CA 1
ATOM 641 C C . LEU A 1 81 ? 7.029 -4.032 -11.609 1.00 95.50 81 LEU A C 1
ATOM 643 O O . LEU A 1 81 ? 6.778 -4.613 -10.551 1.00 95.50 81 LEU A O 1
ATOM 647 N N . TYR A 1 82 ? 6.237 -4.138 -12.675 1.00 95.69 82 TYR A N 1
ATOM 648 C CA . TYR A 1 82 ? 4.984 -4.891 -12.631 1.00 95.69 82 TYR A CA 1
ATOM 649 C C . TYR A 1 82 ? 5.215 -6.397 -12.487 1.00 95.69 82 TYR A C 1
ATOM 651 O O . TYR A 1 82 ? 4.460 -7.070 -11.782 1.00 95.69 82 TYR A O 1
ATOM 659 N N . SER A 1 83 ? 6.302 -6.928 -13.048 1.00 94.56 83 SER A N 1
ATOM 660 C CA . SER A 1 83 ? 6.723 -8.308 -12.813 1.00 94.56 83 SER A CA 1
ATOM 661 C C . SER A 1 83 ? 7.126 -8.558 -11.356 1.00 94.56 83 SER A C 1
ATOM 663 O O . SER A 1 83 ? 6.734 -9.574 -10.776 1.00 94.56 83 SER A O 1
ATOM 665 N N . GLU A 1 84 ? 7.878 -7.650 -10.730 1.00 94.88 84 GLU A N 1
ATOM 666 C CA . GLU A 1 84 ? 8.267 -7.763 -9.319 1.00 94.88 84 GLU A CA 1
ATOM 667 C C . GLU A 1 84 ? 7.055 -7.643 -8.379 1.00 94.88 84 GLU A C 1
ATOM 669 O O . GLU A 1 84 ? 6.978 -8.379 -7.390 1.00 94.88 84 GLU A O 1
ATOM 674 N N . ILE A 1 85 ? 6.078 -6.785 -8.706 1.00 95.25 85 ILE A N 1
ATOM 675 C CA . ILE A 1 85 ? 4.784 -6.700 -8.005 1.00 95.25 85 ILE A CA 1
ATOM 676 C C . ILE A 1 85 ? 4.007 -8.011 -8.162 1.00 95.25 85 ILE A C 1
ATOM 678 O O . ILE A 1 85 ? 3.537 -8.583 -7.178 1.00 95.25 85 ILE A O 1
ATOM 682 N N . SER A 1 86 ? 3.901 -8.522 -9.390 1.00 93.88 86 SER A N 1
ATOM 683 C CA . SER A 1 86 ? 3.206 -9.775 -9.710 1.00 93.88 86 SER A CA 1
ATOM 684 C C . SER A 1 86 ? 3.788 -10.971 -8.948 1.00 93.88 86 SER A C 1
ATOM 686 O O . SER A 1 86 ? 3.053 -11.833 -8.457 1.00 93.88 86 SER A O 1
ATOM 688 N N . CYS A 1 87 ? 5.114 -10.981 -8.793 1.00 91.12 87 CYS A N 1
ATOM 689 C CA . CYS A 1 87 ? 5.858 -11.981 -8.034 1.00 91.12 87 CYS A CA 1
ATOM 690 C C . CYS A 1 87 ? 5.847 -11.743 -6.510 1.00 91.12 87 CYS A C 1
ATOM 692 O O . CYS A 1 87 ? 6.387 -12.565 -5.771 1.00 91.12 87 CYS A O 1
ATOM 694 N N . GLY A 1 88 ? 5.277 -10.633 -6.030 1.00 91.06 88 GLY A N 1
ATOM 695 C CA . GLY A 1 88 ? 5.235 -10.259 -4.613 1.00 91.06 88 GLY A CA 1
ATOM 696 C C . GLY A 1 88 ? 6.586 -9.860 -4.009 1.00 91.06 88 GLY A C 1
ATOM 697 O O . GLY A 1 88 ? 6.710 -9.832 -2.783 1.00 91.06 88 GLY A O 1
ATOM 698 N N . ARG A 1 89 ? 7.593 -9.570 -4.844 1.00 93.00 89 ARG A N 1
ATOM 699 C CA . ARG A 1 89 ? 8.917 -9.078 -4.422 1.00 93.00 89 ARG A CA 1
ATOM 700 C C . ARG A 1 89 ? 8.915 -7.573 -4.167 1.00 93.00 89 ARG A C 1
ATOM 702 O O . ARG A 1 89 ? 9.638 -7.115 -3.291 1.00 93.00 89 ARG A O 1
ATOM 709 N N . VAL A 1 90 ? 8.064 -6.827 -4.870 1.00 95.12 90 VAL A N 1
ATOM 710 C CA . VAL A 1 90 ? 7.712 -5.442 -4.527 1.00 95.12 90 VAL A CA 1
ATOM 711 C C . VAL A 1 90 ? 6.363 -5.445 -3.819 1.00 95.12 90 VAL A C 1
ATOM 713 O O . VAL A 1 90 ? 5.398 -6.053 -4.288 1.00 95.12 90 VAL A O 1
ATOM 716 N N . VAL A 1 91 ? 6.292 -4.784 -2.665 1.00 95.19 91 VAL A N 1
ATOM 717 C CA . VAL A 1 91 ? 5.082 -4.769 -1.840 1.00 95.19 91 VAL A CA 1
ATOM 718 C C . VAL A 1 91 ? 4.095 -3.743 -2.400 1.00 95.19 91 VAL A C 1
ATOM 720 O O . VAL A 1 91 ? 4.401 -2.556 -2.472 1.00 95.19 91 VAL A O 1
ATOM 723 N N . PHE A 1 92 ? 2.896 -4.206 -2.757 1.00 93.00 92 PHE A N 1
ATOM 724 C CA . PHE A 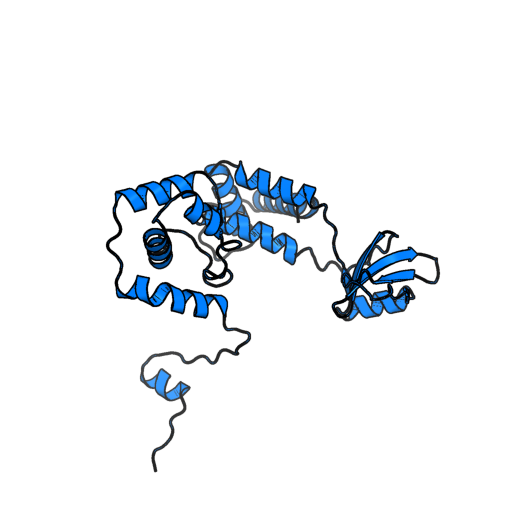1 92 ? 1.790 -3.400 -3.281 1.00 93.00 92 PHE A CA 1
ATOM 725 C C . PHE A 1 92 ? 0.452 -3.894 -2.709 1.00 93.00 92 PHE A C 1
ATOM 727 O O . PHE A 1 92 ? 0.265 -5.098 -2.510 1.00 93.00 92 PHE A O 1
ATOM 734 N N . ASN A 1 93 ? -0.493 -2.989 -2.442 1.00 87.50 93 ASN A N 1
ATOM 735 C CA . ASN A 1 93 ? -1.791 -3.338 -1.861 1.00 87.50 93 ASN A CA 1
ATOM 736 C C . ASN A 1 93 ? -2.851 -3.611 -2.945 1.00 87.50 93 ASN A C 1
ATOM 738 O O . ASN A 1 93 ? -3.745 -2.799 -3.182 1.00 87.50 93 ASN A O 1
ATOM 742 N N . LEU A 1 94 ? -2.768 -4.790 -3.574 1.00 88.38 94 LEU A N 1
ATOM 743 C CA . LEU A 1 94 ? -3.670 -5.203 -4.662 1.00 88.38 94 LEU A CA 1
ATOM 744 C C . LEU A 1 94 ? -5.175 -5.036 -4.359 1.00 88.38 94 LEU A C 1
ATOM 746 O O . LEU A 1 94 ? -5.908 -4.694 -5.284 1.00 88.38 94 LEU A O 1
ATOM 750 N N . PRO A 1 95 ? -5.676 -5.278 -3.129 1.00 83.62 95 PRO A N 1
ATOM 751 C CA . PRO A 1 95 ? -7.104 -5.151 -2.843 1.00 83.62 95 PRO A CA 1
ATOM 752 C C . PRO A 1 95 ? -7.645 -3.731 -2.673 1.00 83.62 95 PRO A C 1
ATOM 754 O O . PRO A 1 95 ? -8.865 -3.586 -2.589 1.00 83.62 95 PRO A O 1
ATOM 757 N N . SER A 1 96 ? -6.807 -2.702 -2.553 1.00 77.31 96 SER A N 1
ATOM 758 C CA . SER A 1 96 ? -7.296 -1.336 -2.284 1.00 77.31 96 SER A CA 1
ATOM 759 C C . SER A 1 96 ? -6.771 -0.303 -3.269 1.00 77.31 96 SER A C 1
ATOM 761 O O . SER A 1 96 ? -7.520 0.601 -3.629 1.00 77.31 96 SER A O 1
ATOM 763 N N . ASP A 1 97 ? -5.535 -0.455 -3.737 1.00 83.25 97 ASP A N 1
ATOM 764 C CA . ASP A 1 97 ? -4.895 0.510 -4.629 1.00 83.25 97 ASP A CA 1
ATOM 765 C C . ASP A 1 97 ? -5.062 0.068 -6.087 1.00 83.25 97 ASP A C 1
ATOM 767 O O . ASP A 1 97 ? -5.252 -1.117 -6.356 1.00 83.25 97 ASP A O 1
ATOM 771 N N . ARG A 1 98 ? -4.983 0.991 -7.050 1.00 85.62 98 ARG A N 1
ATOM 772 C CA . ARG A 1 98 ? -5.156 0.683 -8.482 1.00 85.62 98 ARG A CA 1
ATOM 773 C C . ARG A 1 98 ? -3.867 0.914 -9.258 1.00 85.62 98 ARG A C 1
ATOM 775 O O . ARG A 1 98 ? -3.403 2.045 -9.337 1.00 85.62 98 ARG A O 1
ATOM 782 N N . LEU A 1 99 ? -3.338 -0.124 -9.906 1.00 88.38 99 LEU A N 1
ATOM 783 C CA . LEU A 1 99 ? -2.150 -0.020 -10.771 1.00 88.38 99 LEU A CA 1
ATOM 784 C C . LEU A 1 99 ? -2.369 0.925 -11.962 1.00 88.38 99 LEU A C 1
ATOM 786 O O . LEU A 1 99 ? -1.426 1.536 -12.453 1.00 88.38 99 LEU A O 1
ATOM 790 N N . THR A 1 100 ? -3.623 1.089 -12.388 1.00 85.19 100 THR A N 1
ATOM 791 C CA . THR A 1 100 ? -4.031 2.005 -13.460 1.00 85.19 100 THR A CA 1
ATOM 792 C C . THR A 1 100 ? -3.939 3.485 -13.076 1.00 85.19 100 THR A C 1
ATOM 794 O O . THR A 1 100 ? -3.986 4.330 -13.968 1.00 85.19 100 THR A O 1
ATOM 797 N N . ASN A 1 101 ? -3.770 3.816 -11.788 1.00 87.19 101 ASN A N 1
ATOM 798 C CA . ASN A 1 101 ? -3.522 5.182 -11.323 1.00 87.19 101 ASN A CA 1
ATOM 799 C C . ASN A 1 101 ? -2.104 5.321 -10.737 1.00 87.19 101 ASN A C 1
ATOM 801 O O . ASN A 1 101 ? -1.935 5.380 -9.516 1.00 87.19 101 ASN A O 1
ATOM 805 N N . PRO A 1 102 ? -1.058 5.400 -11.580 1.00 81.62 102 PRO A N 1
ATOM 806 C CA . PRO A 1 102 ? 0.327 5.395 -11.117 1.00 81.62 102 PRO A CA 1
ATOM 807 C C . PRO A 1 102 ? 0.696 6.613 -10.254 1.00 81.62 102 PRO A C 1
ATOM 809 O O . PRO A 1 102 ? 1.687 6.558 -9.528 1.00 81.62 102 PRO A O 1
ATOM 812 N N . GLN A 1 103 ? -0.076 7.704 -10.314 1.00 79.44 103 GLN A N 1
ATOM 813 C CA . GLN A 1 103 ? 0.172 8.911 -9.516 1.00 79.44 103 GLN A CA 1
ATOM 814 C C . GLN A 1 103 ? -0.181 8.725 -8.037 1.00 79.44 103 GLN A C 1
ATOM 816 O O . GLN A 1 103 ? 0.444 9.341 -7.179 1.00 79.44 103 GLN A O 1
ATOM 821 N N . GLU A 1 104 ? -1.146 7.856 -7.738 1.00 76.88 104 GLU A N 1
ATOM 822 C CA . GLU A 1 104 ? -1.615 7.585 -6.373 1.00 76.88 104 GLU A CA 1
ATOM 823 C C . GLU A 1 104 ? -1.184 6.204 -5.872 1.00 76.88 104 GLU A C 1
ATOM 825 O O . GLU A 1 104 ? -1.030 6.000 -4.670 1.00 76.88 104 GLU A O 1
ATOM 830 N N . ALA A 1 105 ? -0.959 5.255 -6.783 1.00 84.12 105 ALA A N 1
ATOM 831 C CA . ALA A 1 105 ? -0.556 3.896 -6.464 1.00 84.12 105 ALA A CA 1
ATOM 832 C C . ALA A 1 105 ? 0.814 3.867 -5.776 1.00 84.12 105 ALA A C 1
ATOM 834 O O . ALA A 1 105 ? 1.825 4.252 -6.371 1.00 84.12 105 ALA A O 1
ATOM 835 N N . LEU A 1 106 ? 0.854 3.378 -4.536 1.00 87.75 106 LEU A N 1
ATOM 836 C CA . LEU A 1 106 ? 2.074 3.297 -3.739 1.00 87.75 106 LEU A CA 1
ATOM 837 C C . LEU A 1 106 ? 2.694 1.905 -3.790 1.00 87.75 106 LEU A C 1
ATOM 839 O O . LEU A 1 106 ? 2.032 0.895 -3.560 1.00 87.75 106 LEU A O 1
ATOM 843 N N . VAL A 1 107 ? 4.004 1.873 -4.005 1.00 92.44 107 VAL A N 1
ATOM 844 C CA . VAL A 1 107 ? 4.843 0.708 -3.720 1.00 92.44 107 VAL A CA 1
ATOM 845 C C . VAL A 1 107 ? 5.606 0.938 -2.428 1.00 92.44 107 VAL A C 1
ATOM 847 O O . VAL A 1 107 ? 6.021 2.059 -2.122 1.00 92.44 107 VAL A O 1
ATOM 850 N N . PHE A 1 108 ? 5.786 -0.132 -1.664 1.00 92.19 108 PHE A N 1
ATOM 851 C CA . PHE A 1 108 ? 6.410 -0.085 -0.350 1.00 92.19 108 PHE A CA 1
ATOM 852 C C . PHE A 1 108 ? 7.734 -0.832 -0.363 1.00 92.19 108 PHE A C 1
ATOM 854 O O . PHE A 1 108 ? 7.857 -1.892 -0.983 1.00 92.19 108 PHE A O 1
ATOM 861 N N . ARG A 1 109 ? 8.704 -0.305 0.387 1.00 92.06 109 ARG A N 1
ATOM 862 C CA . ARG A 1 109 ? 9.994 -0.965 0.605 1.00 92.06 109 ARG A CA 1
ATOM 863 C C . ARG A 1 109 ? 9.831 -2.357 1.188 1.00 92.06 109 ARG A C 1
ATOM 865 O O . ARG A 1 109 ? 10.500 -3.297 0.779 1.00 92.06 109 ARG A O 1
ATOM 872 N N . ASP A 1 110 ? 8.953 -2.473 2.173 1.00 91.81 110 ASP A N 1
ATOM 873 C CA . ASP A 1 110 ? 8.716 -3.708 2.897 1.00 91.81 110 ASP A CA 1
ATOM 874 C C . ASP A 1 110 ? 7.291 -3.740 3.471 1.00 91.81 110 ASP A C 1
ATOM 876 O O . ASP A 1 110 ? 6.511 -2.784 3.384 1.00 91.81 110 ASP A O 1
ATOM 880 N N . ARG A 1 111 ? 6.932 -4.877 4.074 1.00 89.56 111 ARG A N 1
ATOM 881 C CA . ARG A 1 111 ? 5.610 -5.069 4.680 1.00 89.56 111 ARG A CA 1
ATOM 882 C C . ARG A 1 111 ? 5.371 -4.158 5.887 1.00 89.56 111 ARG A C 1
ATOM 884 O O . ARG A 1 111 ? 4.217 -3.821 6.136 1.00 89.56 111 ARG A O 1
ATOM 891 N N . HIS A 1 112 ? 6.410 -3.769 6.625 1.00 89.88 112 HIS A N 1
ATOM 892 C CA . HIS A 1 112 ? 6.282 -2.899 7.797 1.00 89.88 112 HIS A CA 1
ATOM 893 C C . HIS A 1 112 ? 5.937 -1.474 7.366 1.00 89.88 112 HIS A C 1
ATOM 895 O O . HIS A 1 112 ? 5.001 -0.893 7.907 1.00 89.88 112 HIS A O 1
ATOM 901 N N . ALA A 1 113 ? 6.591 -0.953 6.327 1.00 88.19 113 ALA A N 1
ATOM 902 C CA . ALA A 1 113 ? 6.242 0.326 5.717 1.00 88.19 113 ALA A CA 1
ATOM 903 C C . ALA A 1 113 ? 4.798 0.341 5.206 1.00 88.19 113 ALA A C 1
ATOM 905 O O . ALA A 1 113 ? 4.060 1.289 5.470 1.00 88.19 113 ALA A O 1
ATOM 906 N N . ALA A 1 114 ? 4.361 -0.747 4.568 1.00 86.44 114 ALA A N 1
ATOM 907 C CA . ALA A 1 114 ? 2.983 -0.880 4.113 1.00 86.44 114 ALA A CA 1
ATOM 908 C C . ALA A 1 114 ? 1.973 -0.901 5.276 1.00 86.44 114 ALA A C 1
ATOM 910 O O . ALA A 1 114 ? 0.913 -0.286 5.182 1.00 86.44 114 ALA A O 1
ATOM 911 N N . VAL A 1 115 ? 2.277 -1.599 6.379 1.00 85.06 115 VAL A N 1
ATOM 912 C CA . VAL A 1 115 ? 1.417 -1.595 7.577 1.00 85.06 115 VAL A CA 1
ATOM 913 C C . VAL A 1 115 ? 1.375 -0.206 8.200 1.00 85.06 115 VAL A C 1
ATOM 915 O O . VAL A 1 115 ? 0.285 0.298 8.430 1.00 85.06 115 VAL A O 1
ATOM 918 N N . ALA A 1 116 ? 2.525 0.432 8.417 1.00 84.06 116 ALA A N 1
ATOM 919 C CA . ALA A 1 116 ? 2.597 1.752 9.034 1.00 84.06 116 ALA A CA 1
ATOM 920 C C . ALA A 1 116 ? 1.804 2.803 8.245 1.00 84.06 116 ALA A C 1
ATOM 922 O O . ALA A 1 116 ? 0.999 3.523 8.833 1.00 84.06 116 ALA A O 1
ATOM 923 N N . TYR A 1 117 ? 1.964 2.830 6.916 1.00 83.56 117 TYR A N 1
ATOM 924 C CA . TYR A 1 117 ? 1.194 3.724 6.053 1.00 83.56 117 TYR A CA 1
ATOM 925 C C . TYR A 1 117 ? -0.311 3.449 6.144 1.00 83.56 117 TYR A C 1
ATOM 927 O O . TYR A 1 117 ? -1.105 4.374 6.281 1.00 83.56 117 TYR A O 1
ATOM 935 N N . ARG A 1 118 ? -0.727 2.175 6.111 1.00 79.88 118 ARG A N 1
ATOM 936 C CA . ARG A 1 118 ? -2.149 1.820 6.222 1.00 79.88 118 ARG A CA 1
ATOM 937 C C . ARG A 1 118 ? -2.733 2.154 7.585 1.00 79.88 118 ARG A C 1
ATOM 939 O O . ARG A 1 118 ? -3.880 2.574 7.633 1.00 79.88 118 ARG A O 1
ATOM 946 N N . SER A 1 119 ? -1.998 1.942 8.671 1.00 75.56 119 SER A N 1
ATOM 947 C CA . SER A 1 119 ? -2.465 2.295 10.013 1.00 75.56 119 SER A CA 1
ATOM 948 C C . SER A 1 119 ? -2.703 3.799 10.116 1.00 75.56 119 SER A C 1
ATOM 950 O O . SER A 1 119 ? -3.756 4.193 10.600 1.00 75.56 119 SER A O 1
ATOM 952 N N . PHE A 1 120 ? -1.796 4.607 9.559 1.00 75.31 120 PHE A N 1
ATOM 953 C CA . PHE A 1 120 ? -1.962 6.056 9.442 1.00 75.31 120 PHE A CA 1
ATOM 954 C C . PHE A 1 120 ? -3.155 6.450 8.548 1.00 75.31 120 PHE A C 1
ATOM 956 O O . PHE A 1 120 ? -4.007 7.237 8.936 1.00 75.31 120 PHE A O 1
ATOM 963 N N . ALA A 1 121 ? -3.294 5.850 7.364 1.00 70.44 121 ALA A N 1
ATOM 964 C CA . ALA A 1 121 ? -4.436 6.127 6.485 1.00 70.44 121 ALA A CA 1
ATOM 965 C C . ALA A 1 121 ? -5.786 5.681 7.094 1.00 70.44 121 ALA A C 1
ATOM 967 O O . ALA A 1 121 ? -6.838 6.260 6.815 1.00 70.44 121 ALA A O 1
ATOM 968 N N . LYS A 1 122 ? -5.782 4.633 7.927 1.00 65.94 122 LYS A N 1
ATOM 969 C CA . LYS A 1 122 ? -6.968 4.154 8.646 1.00 65.94 122 LYS A CA 1
ATOM 970 C C . LYS A 1 122 ? -7.356 5.061 9.803 1.00 65.94 122 LYS A C 1
ATOM 972 O O . LYS A 1 122 ? -8.551 5.236 10.013 1.00 65.94 122 LYS A O 1
ATOM 977 N N . SER A 1 123 ? -6.403 5.599 10.555 1.00 62.19 123 SER A N 1
ATOM 978 C CA . SER A 1 123 ? -6.713 6.490 11.674 1.00 62.19 123 SER A CA 1
ATOM 979 C C . SER A 1 123 ? -7.339 7.803 11.187 1.00 62.19 123 SER A C 1
ATOM 981 O O . SER A 1 123 ? -8.331 8.246 11.756 1.00 62.19 123 SER A O 1
ATOM 983 N N . GLU A 1 124 ? -6.938 8.287 10.009 1.00 57.59 124 GLU A N 1
ATOM 984 C CA . GLU A 1 124 ? -7.618 9.387 9.302 1.00 57.59 124 GLU A CA 1
ATOM 985 C C . GLU A 1 124 ? -9.096 9.075 8.982 1.00 57.59 124 GLU A C 1
ATOM 987 O O . GLU A 1 124 ? -9.980 9.909 9.165 1.00 57.59 124 GLU A O 1
ATOM 992 N N . THR A 1 125 ? -9.396 7.857 8.514 1.00 47.72 125 THR A N 1
ATOM 993 C CA . THR A 1 125 ? -10.770 7.450 8.137 1.00 47.72 125 THR A CA 1
ATOM 994 C C . THR A 1 125 ? -11.615 6.967 9.318 1.00 47.72 125 THR A C 1
ATOM 996 O O . THR A 1 125 ? -12.844 6.938 9.231 1.00 47.72 125 THR A O 1
ATOM 999 N N . THR A 1 126 ? -10.965 6.590 10.420 1.00 41.88 126 THR A N 1
ATOM 1000 C CA . THR A 1 126 ? -11.566 6.035 11.644 1.00 41.88 126 THR A CA 1
ATOM 1001 C C . THR A 1 126 ? -11.411 6.994 12.822 1.00 41.88 126 THR A C 1
ATOM 1003 O O . THR A 1 126 ? -11.535 6.567 13.972 1.00 41.88 126 THR A O 1
ATOM 1006 N N . SER A 1 127 ? -11.175 8.289 12.563 1.00 37.56 127 SER A N 1
ATOM 1007 C CA . SER A 1 127 ? -11.241 9.302 13.614 1.00 37.56 127 SER A CA 1
ATOM 1008 C C . SER A 1 127 ? -12.560 9.098 14.358 1.00 37.56 127 SER A C 1
ATOM 1010 O O . SER A 1 127 ? -13.604 8.913 13.716 1.00 37.56 127 SER A O 1
ATOM 1012 N N . PRO A 1 128 ? -12.510 8.923 15.686 1.00 36.69 128 PRO A N 1
ATOM 1013 C CA . PRO A 1 128 ? -13.533 8.174 16.370 1.00 36.69 128 PRO A CA 1
ATOM 1014 C C . PRO A 1 128 ? -14.888 8.831 16.141 1.00 36.69 128 PRO A C 1
ATOM 1016 O O . PRO A 1 128 ? -15.074 10.020 16.394 1.00 36.69 128 PRO A O 1
ATOM 1019 N N . ARG A 1 129 ? -15.864 7.996 15.762 1.00 37.38 129 ARG A N 1
ATOM 1020 C CA . ARG A 1 129 ? -17.289 8.189 16.056 1.00 37.38 129 ARG A CA 1
ATOM 1021 C C . ARG A 1 129 ? -17.502 8.217 17.578 1.00 37.38 129 ARG A C 1
ATOM 1023 O O . ARG A 1 129 ? -18.309 7.466 18.119 1.00 37.38 129 ARG A O 1
ATOM 1030 N N . GLN A 1 130 ? -16.747 9.042 18.300 1.00 33.47 130 GLN A N 1
ATOM 1031 C CA . GLN A 1 130 ? -17.264 9.639 19.513 1.00 33.47 130 GLN A CA 1
ATOM 1032 C C . GLN A 1 130 ? -18.556 10.301 19.072 1.00 33.47 130 GLN A C 1
ATOM 1034 O O . GLN A 1 130 ? -18.567 10.944 18.027 1.00 33.47 130 GLN A O 1
ATOM 1039 N N . SER A 1 131 ? -19.642 10.045 19.798 1.00 34.88 131 SER A N 1
ATOM 1040 C CA . SER A 1 131 ? -20.861 10.845 19.753 1.00 34.88 131 SER A CA 1
ATOM 1041 C C . SER A 1 131 ? -20.449 12.290 19.518 1.00 34.88 131 SER A C 1
ATOM 1043 O O . SER A 1 131 ? -19.906 12.925 20.424 1.00 34.88 131 SER A O 1
ATOM 1045 N N . VAL A 1 132 ? -20.551 12.720 18.259 1.00 37.34 132 VAL A N 1
ATOM 1046 C CA . VAL A 1 132 ? -20.029 14.001 17.826 1.00 37.34 132 VAL A CA 1
ATOM 1047 C C . VAL A 1 132 ? -21.013 14.972 18.432 1.00 37.34 132 VAL A C 1
ATOM 1049 O O . VAL A 1 132 ? -22.056 15.253 17.852 1.00 37.34 132 VAL A O 1
ATOM 1052 N N . THR A 1 133 ? -20.714 15.455 19.633 1.00 37.97 133 THR A N 1
ATOM 1053 C CA . THR A 1 133 ? -21.157 16.784 20.002 1.00 37.97 133 THR A CA 1
ATOM 1054 C C . THR A 1 133 ? -20.479 17.660 18.965 1.00 37.97 133 THR A C 1
ATOM 1056 O O . THR A 1 133 ? -19.285 17.938 19.075 1.00 37.97 133 THR A O 1
ATOM 1059 N N . LEU A 1 134 ? -21.189 17.939 17.870 1.00 46.94 134 LEU A N 1
ATOM 1060 C CA . LEU A 1 134 ? -20.727 18.801 16.796 1.00 46.94 134 LEU A CA 1
ATOM 1061 C C . LEU A 1 134 ? -20.285 20.085 17.489 1.00 46.94 134 LEU A C 1
ATOM 1063 O O . LEU A 1 134 ? -21.108 20.835 18.013 1.00 46.94 134 LEU A O 1
ATOM 1067 N N . SER A 1 135 ? -18.972 20.300 17.593 1.00 51.38 135 SER A N 1
ATOM 1068 C CA . SER A 1 135 ? -18.440 21.544 18.132 1.00 51.38 135 SER A CA 1
ATOM 1069 C C . SER A 1 135 ? -18.652 22.592 17.055 1.00 51.38 135 SER A C 1
ATOM 1071 O O . SER A 1 135 ? -17.758 22.896 16.270 1.00 51.38 135 SER A O 1
ATOM 1073 N N . ILE A 1 136 ? -19.888 23.076 16.958 1.00 59.97 136 ILE A N 1
ATOM 1074 C CA . ILE A 1 136 ? -20.289 24.077 15.983 1.00 59.97 136 ILE A CA 1
ATOM 1075 C C . ILE A 1 136 ? -19.740 25.398 16.478 1.00 59.97 136 ILE A C 1
ATOM 1077 O O . ILE A 1 136 ? -20.332 26.068 17.325 1.00 59.97 136 ILE A O 1
ATOM 1081 N N . SER A 1 137 ? -18.560 25.723 15.988 1.00 61.94 137 SER A N 1
ATOM 1082 C CA . SER A 1 137 ? -17.948 27.033 16.120 1.00 61.94 137 SER A CA 1
ATOM 1083 C C . SER A 1 137 ? -18.034 27.719 14.756 1.00 61.94 137 SER A C 1
ATOM 1085 O O . SER A 1 137 ? -17.966 27.027 13.736 1.00 61.94 137 SER A O 1
ATOM 1087 N N . PRO A 1 138 ? -18.170 29.052 14.691 1.00 69.81 138 PRO A N 1
ATOM 1088 C CA . PRO A 1 138 ? -17.974 29.781 13.440 1.00 69.81 138 PRO A CA 1
ATOM 1089 C C . PRO A 1 138 ? -16.660 29.357 12.760 1.00 69.81 138 PRO A C 1
ATOM 1091 O O . PRO A 1 138 ? -15.626 29.262 13.420 1.00 69.81 138 PRO A O 1
ATOM 1094 N N . GLY A 1 139 ? -16.716 29.060 11.462 1.00 64.00 139 GLY A N 1
ATOM 1095 C CA . GLY A 1 139 ? -15.616 28.510 10.663 1.00 64.00 139 GLY A CA 1
ATOM 1096 C C . GLY A 1 139 ? -15.577 26.979 10.568 1.00 64.00 139 GLY A C 1
ATOM 1097 O O . GLY A 1 139 ? -14.853 26.456 9.727 1.00 64.00 139 GLY A O 1
ATOM 1098 N N . ALA A 1 140 ? -16.357 26.246 11.371 1.00 73.31 140 ALA A N 1
ATOM 1099 C CA . ALA A 1 140 ? -16.448 24.790 11.253 1.00 73.31 140 ALA A CA 1
ATOM 1100 C C . ALA A 1 140 ? -17.109 24.376 9.929 1.00 73.31 140 ALA A C 1
ATOM 1102 O O . ALA A 1 140 ? -18.043 25.034 9.459 1.00 73.31 140 ALA A O 1
ATOM 1103 N N . ARG A 1 141 ? -16.658 23.258 9.351 1.00 77.94 141 ARG A N 1
ATOM 1104 C CA . ARG A 1 141 ? -17.176 22.725 8.087 1.00 77.94 141 ARG A CA 1
ATOM 1105 C C . ARG A 1 141 ? -17.782 21.342 8.249 1.00 77.94 141 ARG A C 1
ATOM 1107 O O . ARG A 1 141 ? -17.389 20.559 9.114 1.00 77.94 141 ARG A O 1
ATOM 1114 N N . PHE A 1 142 ? -18.773 21.049 7.421 1.00 72.88 142 PHE A N 1
ATOM 1115 C CA . PHE A 1 142 ? -19.432 19.752 7.404 1.00 72.88 142 PHE A CA 1
ATOM 1116 C C . PHE A 1 142 ? -20.028 19.443 6.032 1.00 72.88 142 PHE A C 1
ATOM 1118 O O . PHE A 1 142 ? -20.458 20.330 5.295 1.00 72.88 142 PHE A O 1
ATOM 1125 N N . LEU A 1 143 ? -20.081 18.159 5.698 1.00 73.00 143 LEU A N 1
ATOM 1126 C CA . LEU A 1 143 ? -20.761 17.643 4.519 1.00 73.00 143 LEU A CA 1
ATOM 1127 C C . LEU A 1 143 ? -22.205 17.313 4.870 1.00 73.00 143 LEU A C 1
ATOM 1129 O O . LEU A 1 143 ? -22.460 16.564 5.812 1.00 73.00 143 LEU A O 1
ATOM 1133 N N . TRP A 1 144 ? -23.139 17.832 4.083 1.00 77.62 144 TRP A N 1
ATOM 1134 C CA . TRP A 1 144 ? -24.555 17.498 4.176 1.00 77.62 144 TRP A CA 1
ATOM 1135 C C . TRP A 1 144 ? -25.111 17.278 2.774 1.00 77.62 144 TRP A C 1
ATOM 1137 O O . TRP A 1 144 ? -24.994 18.150 1.913 1.00 77.62 144 TRP A O 1
ATOM 1147 N N . ASP A 1 145 ? -25.663 16.084 2.545 1.00 68.12 145 ASP A N 1
ATOM 1148 C CA . ASP A 1 145 ? -26.196 15.643 1.246 1.00 68.12 145 ASP A CA 1
ATOM 1149 C C . ASP A 1 145 ? -25.189 15.788 0.084 1.00 68.12 145 ASP A C 1
ATOM 1151 O O . ASP A 1 145 ? -25.507 16.205 -1.026 1.00 68.12 145 ASP A O 1
ATOM 1155 N N . GLY A 1 146 ? -23.915 15.497 0.369 1.00 62.41 146 GLY A N 1
ATOM 1156 C CA . GLY A 1 146 ? -22.818 15.603 -0.599 1.00 62.41 146 GLY A CA 1
ATOM 1157 C C . GLY A 1 146 ? -22.359 17.032 -0.911 1.00 62.41 146 GLY A C 1
ATOM 1158 O O . GLY A 1 146 ? -21.426 17.201 -1.695 1.00 62.41 146 GLY A O 1
ATOM 1159 N N . GLN A 1 147 ? -22.959 18.052 -0.292 1.00 74.62 147 GLN A N 1
ATOM 1160 C CA . GLN A 1 147 ? -22.559 19.450 -0.426 1.00 74.62 147 GLN A CA 1
ATOM 1161 C C . GLN A 1 147 ? -21.761 19.897 0.801 1.00 74.62 147 GLN A C 1
ATOM 1163 O O . GLN A 1 147 ? -22.092 19.535 1.931 1.00 74.62 147 GLN A O 1
ATOM 1168 N N . LEU A 1 148 ? -20.698 20.674 0.579 1.00 77.00 148 LEU A N 1
ATOM 1169 C CA . LEU A 1 148 ? -19.866 21.197 1.659 1.00 77.00 148 LEU A CA 1
ATOM 1170 C C . LEU A 1 148 ? -20.463 22.491 2.220 1.00 77.00 148 LEU A C 1
ATOM 1172 O O . LEU A 1 148 ? -20.764 23.420 1.463 1.00 77.00 148 LEU A O 1
ATOM 1176 N N . TRP A 1 149 ? -20.601 22.549 3.540 1.00 81.56 149 TRP A N 1
ATOM 1177 C CA . TRP A 1 149 ? -21.157 23.675 4.280 1.00 81.56 149 TRP A CA 1
ATOM 1178 C C . TRP A 1 149 ? -20.151 24.221 5.289 1.00 81.56 149 TRP A C 1
ATOM 1180 O O . TRP A 1 149 ? -19.381 23.472 5.881 1.00 81.56 149 TRP A O 1
ATOM 1190 N N . GLU A 1 150 ? -20.190 25.531 5.503 1.00 82.62 150 GLU A N 1
ATOM 1191 C CA . GLU A 1 150 ? -19.422 26.247 6.519 1.00 82.62 150 GLU A CA 1
ATOM 1192 C C . GLU A 1 150 ? -20.370 26.970 7.470 1.00 82.62 150 GLU A C 1
ATOM 1194 O O . GLU A 1 150 ? -21.303 27.654 7.038 1.00 82.62 150 GLU A O 1
ATOM 1199 N N . VAL A 1 151 ? -20.100 26.853 8.763 1.00 80.56 151 VAL A N 1
ATOM 1200 C CA . VAL A 1 151 ? -20.803 27.569 9.823 1.00 80.56 151 VAL A CA 1
ATOM 1201 C C . VAL A 1 151 ? -20.306 29.008 9.841 1.00 80.56 151 VAL A C 1
ATOM 1203 O O . VAL A 1 151 ? -19.139 29.273 10.110 1.00 80.56 151 VAL A O 1
ATOM 1206 N N . LEU A 1 152 ? -21.197 29.956 9.584 1.00 78.25 152 LEU A N 1
ATOM 1207 C CA . LEU A 1 152 ? -20.888 31.383 9.607 1.00 78.25 152 LEU A CA 1
ATOM 1208 C C . LEU A 1 152 ? -21.068 31.983 10.993 1.00 78.25 152 LEU A C 1
ATOM 1210 O O . LEU A 1 152 ? -20.280 32.825 11.416 1.00 78.25 152 LEU A O 1
ATOM 1214 N N . ASN A 1 153 ? -22.123 31.568 11.689 1.00 77.25 153 ASN A N 1
ATOM 1215 C CA . ASN A 1 153 ? -22.443 32.078 13.008 1.00 77.25 153 ASN A CA 1
ATOM 1216 C C . ASN A 1 153 ? -23.214 31.033 13.812 1.00 77.25 153 ASN A C 1
ATOM 1218 O O . ASN A 1 153 ? -24.025 30.288 13.262 1.00 77.25 153 ASN A O 1
ATOM 1222 N N . ARG A 1 154 ? -22.996 31.026 15.124 1.00 72.44 154 ARG A N 1
ATOM 1223 C CA . ARG A 1 154 ? -23.783 30.262 16.086 1.00 72.44 154 ARG A CA 1
ATOM 1224 C C . ARG A 1 154 ? -24.376 31.239 17.091 1.00 72.44 154 ARG A C 1
ATOM 1226 O O . ARG A 1 154 ? -23.662 31.740 17.954 1.00 72.44 154 ARG A O 1
ATOM 1233 N N . GLY A 1 155 ? -25.669 31.502 16.956 1.00 66.50 155 GLY A N 1
ATOM 1234 C CA . GLY A 1 155 ? -26.462 32.138 18.000 1.00 66.50 155 GLY A CA 1
ATOM 1235 C C . GLY A 1 155 ? -26.974 31.111 19.011 1.00 66.50 155 GLY A C 1
ATOM 1236 O O . GLY A 1 155 ? -26.763 29.905 18.864 1.00 66.50 155 GLY A O 1
ATOM 1237 N N . ASP A 1 156 ? -27.691 31.591 20.024 1.00 64.19 156 ASP A N 1
ATOM 1238 C CA . ASP A 1 156 ? -28.262 30.731 21.068 1.00 64.19 156 ASP A CA 1
ATOM 1239 C C . ASP A 1 156 ? -29.420 29.856 20.553 1.00 64.19 156 ASP A C 1
ATOM 1241 O O . ASP A 1 156 ? -29.670 28.774 21.081 1.00 64.19 156 ASP A O 1
ATOM 1245 N N . SER A 1 157 ? -30.123 30.305 19.506 1.00 69.25 157 SER A N 1
ATOM 1246 C CA . SER A 1 157 ? -31.310 29.642 18.945 1.00 69.25 157 SER A CA 1
ATOM 1247 C C . SER A 1 157 ? -31.142 29.135 17.510 1.00 69.25 157 SER A C 1
ATOM 1249 O O . SER A 1 157 ? -31.872 28.230 17.098 1.00 69.25 157 SER A O 1
ATOM 1251 N N . SER A 1 158 ? -30.191 29.679 16.747 1.00 80.19 158 SER A N 1
ATOM 1252 C CA . SER A 1 158 ? -29.958 29.307 15.351 1.00 80.19 158 SER A CA 1
ATOM 1253 C C . SER A 1 158 ? -28.476 29.317 14.980 1.00 80.19 158 SER A C 1
ATOM 1255 O O . SER A 1 158 ? -27.650 30.024 15.560 1.00 80.19 158 SER A O 1
ATOM 1257 N N . ILE A 1 159 ? -28.145 28.491 13.996 1.00 81.12 159 ILE A N 1
ATOM 1258 C CA . ILE A 1 159 ? -26.818 28.310 13.424 1.00 81.12 159 ILE A CA 1
ATOM 1259 C C . ILE A 1 159 ? -26.933 28.663 11.944 1.00 81.12 159 ILE A C 1
ATOM 1261 O O . ILE A 1 159 ? -27.629 27.982 11.192 1.00 81.12 159 ILE A O 1
ATOM 1265 N N . ALA A 1 160 ? -26.255 29.727 11.533 1.00 83.50 160 ALA A N 1
ATOM 1266 C CA . ALA A 1 160 ? -26.210 30.160 10.145 1.00 83.50 160 ALA A CA 1
ATOM 1267 C C . ALA A 1 160 ? -25.086 29.428 9.407 1.00 83.50 160 ALA A C 1
ATOM 1269 O O . ALA A 1 160 ? -23.929 29.486 9.833 1.00 83.50 160 ALA A O 1
ATOM 1270 N N . CYS A 1 161 ? -25.406 28.795 8.281 1.00 84.31 161 CYS A N 1
ATOM 1271 C CA . CYS A 1 161 ? -24.463 28.044 7.457 1.00 84.31 161 CYS A CA 1
ATOM 1272 C C . CYS A 1 161 ? -24.545 28.482 5.990 1.00 84.31 161 CYS A C 1
ATOM 1274 O O . CYS A 1 161 ? -25.621 28.788 5.471 1.00 84.31 161 CYS A O 1
ATOM 1276 N N . ARG A 1 162 ? -23.411 28.459 5.287 1.00 85.31 162 ARG A N 1
ATOM 1277 C CA . ARG A 1 162 ? -23.349 28.669 3.834 1.00 85.31 162 ARG A CA 1
ATOM 1278 C C . ARG A 1 162 ? -22.784 27.457 3.121 1.00 85.31 162 ARG A C 1
ATOM 1280 O O . ARG A 1 162 ? -21.892 26.797 3.643 1.00 85.31 162 ARG A O 1
ATOM 1287 N N . SER A 1 163 ? -23.239 27.203 1.904 1.00 84.62 163 SER A N 1
ATOM 1288 C CA . SER A 1 163 ? -22.611 26.216 1.033 1.00 84.62 163 SER A CA 1
ATOM 1289 C C . SER A 1 163 ? -21.356 26.780 0.368 1.00 84.62 163 SER A C 1
ATOM 1291 O O . SER A 1 163 ? -21.392 27.901 -0.145 1.00 84.62 163 SER A O 1
ATOM 1293 N N . ILE A 1 164 ? -20.299 25.977 0.275 1.00 75.31 164 ILE A N 1
ATOM 1294 C CA . ILE A 1 164 ? -19.004 26.334 -0.337 1.00 75.31 164 ILE A CA 1
ATOM 1295 C C . ILE A 1 164 ? -18.929 25.872 -1.812 1.00 75.31 164 ILE A C 1
ATOM 1297 O O . ILE A 1 164 ? -17.852 25.614 -2.336 1.00 75.31 164 ILE A O 1
ATOM 1301 N N . ASP A 1 165 ? -20.070 25.709 -2.489 1.00 65.12 165 ASP A N 1
ATOM 1302 C CA . ASP A 1 165 ? -20.183 25.053 -3.804 1.00 65.12 165 ASP A CA 1
ATOM 1303 C C . ASP A 1 165 ? -19.148 25.601 -4.824 1.00 65.12 165 ASP A C 1
ATOM 1305 O O . ASP A 1 165 ? -19.236 26.739 -5.283 1.00 65.12 165 ASP A O 1
ATOM 1309 N N . GLN A 1 166 ? -18.139 24.792 -5.182 1.00 54.19 166 GLN A N 1
ATOM 1310 C CA . GLN A 1 166 ? -16.969 25.194 -5.989 1.00 54.19 166 GLN A CA 1
ATOM 1311 C C . GLN A 1 166 ? -17.235 25.247 -7.509 1.00 54.19 166 GLN A C 1
ATOM 1313 O O . GLN A 1 166 ? -16.322 25.067 -8.317 1.00 54.19 166 GLN A O 1
ATOM 1318 N N . LYS A 1 167 ? -18.480 25.469 -7.946 1.00 49.84 167 LYS A N 1
ATOM 1319 C CA . LYS A 1 167 ? -18.804 25.569 -9.380 1.00 49.84 167 LYS A CA 1
ATOM 1320 C C . LYS A 1 167 ? -18.963 27.033 -9.800 1.00 49.84 167 LYS A C 1
ATOM 1322 O O . LYS A 1 167 ? -19.805 27.729 -9.229 1.00 49.84 167 LYS A O 1
ATOM 1327 N N . PRO A 1 168 ? -18.212 27.512 -10.813 1.00 44.97 168 PRO A N 1
ATOM 1328 C CA . PRO A 1 168 ? -18.355 28.881 -11.294 1.00 44.97 168 PRO A CA 1
ATOM 1329 C C . PRO A 1 168 ? -19.782 29.108 -11.813 1.00 44.97 168 PRO A C 1
ATOM 1331 O O . PRO A 1 168 ? -20.262 28.374 -12.674 1.00 44.97 168 PRO A O 1
ATOM 1334 N N . GLY A 1 169 ? -20.463 30.116 -11.259 1.00 54.56 169 GLY A N 1
ATOM 1335 C CA . GLY A 1 169 ? -21.806 30.535 -11.675 1.00 54.56 169 GLY A CA 1
ATOM 1336 C C . GLY A 1 169 ? -22.974 30.096 -10.781 1.00 54.56 169 GLY A C 1
ATOM 1337 O O . GLY A 1 169 ? -24.109 30.446 -11.095 1.00 54.56 169 GLY A O 1
ATOM 1338 N N . ARG A 1 170 ? -22.748 29.378 -9.670 1.00 54.66 170 ARG A N 1
ATOM 1339 C CA . ARG A 1 170 ? -23.788 29.158 -8.644 1.00 54.66 170 ARG A CA 1
ATOM 1340 C C . ARG A 1 170 ? -23.654 30.156 -7.496 1.00 54.66 170 ARG A C 1
ATOM 1342 O O . ARG A 1 170 ? -22.554 30.421 -7.022 1.00 54.66 170 ARG A O 1
ATOM 1349 N N . HIS A 1 171 ? -24.783 30.692 -7.037 1.00 55.31 171 HIS A N 1
ATOM 1350 C CA . HIS A 1 171 ? -24.833 31.473 -5.805 1.00 55.31 171 HIS A CA 1
ATOM 1351 C C . HIS A 1 171 ? -24.623 30.552 -4.598 1.00 55.31 171 HIS A C 1
ATOM 1353 O O . HIS A 1 171 ? -25.129 29.431 -4.575 1.00 55.31 171 HIS A O 1
ATOM 1359 N N . SER A 1 172 ? -23.885 31.027 -3.594 1.00 60.59 172 SER A N 1
ATOM 1360 C CA . SER A 1 172 ? -23.762 30.344 -2.307 1.00 60.59 172 SER A CA 1
ATOM 1361 C C . SER A 1 172 ? -25.140 30.264 -1.648 1.00 60.59 172 SER A C 1
ATOM 1363 O O . SER A 1 172 ? -25.728 31.302 -1.337 1.00 60.59 172 SER A O 1
ATOM 1365 N N . ASN A 1 173 ? -25.647 29.054 -1.424 1.00 74.31 173 ASN A N 1
ATOM 1366 C CA . ASN A 1 173 ? -26.877 28.844 -0.674 1.00 74.31 173 ASN A CA 1
ATOM 1367 C C . ASN A 1 173 ? -26.624 29.114 0.811 1.00 74.31 173 ASN A C 1
ATOM 1369 O O . ASN A 1 173 ? -25.600 28.707 1.362 1.00 74.31 173 ASN A O 1
ATOM 1373 N N . PHE A 1 174 ? -27.571 29.794 1.450 1.00 81.06 174 PHE A N 1
ATOM 1374 C CA . PHE A 1 174 ? -27.552 30.113 2.872 1.00 81.06 174 PHE A CA 1
ATOM 1375 C C . PHE A 1 174 ? -28.704 29.386 3.562 1.00 81.06 174 PHE A C 1
ATOM 1377 O O . PHE A 1 174 ? -29.824 29.382 3.047 1.00 81.06 174 PHE A O 1
ATOM 1384 N N . ILE A 1 175 ? -28.425 28.767 4.706 1.00 83.44 175 ILE A N 1
ATOM 1385 C CA . ILE A 1 175 ? -29.419 28.081 5.533 1.00 83.44 175 ILE A CA 1
ATOM 1386 C C . ILE A 1 175 ? -29.233 28.478 6.993 1.00 83.44 175 ILE A C 1
ATOM 1388 O O . ILE A 1 175 ? -28.115 28.722 7.445 1.00 83.44 175 ILE A O 1
ATOM 1392 N N . GLU A 1 176 ? -30.327 28.469 7.743 1.00 84.12 176 GLU A N 1
ATOM 1393 C CA . GLU A 1 176 ? -30.286 28.495 9.200 1.00 84.12 176 GLU A CA 1
ATOM 1394 C C . GLU A 1 176 ? -30.808 27.167 9.734 1.00 84.12 176 GLU A C 1
ATOM 1396 O O . GLU A 1 176 ? -31.876 26.697 9.341 1.00 84.12 176 GLU A O 1
ATOM 1401 N N . LEU A 1 177 ? -30.033 26.554 10.621 1.00 81.94 177 LEU A N 1
ATOM 1402 C CA . LEU A 1 177 ? -30.377 25.311 11.294 1.00 81.94 177 LEU A CA 1
ATOM 1403 C C . LEU A 1 177 ? -30.536 25.588 12.784 1.00 81.94 177 LEU A C 1
ATOM 1405 O O . LEU A 1 177 ? -29.769 26.348 13.372 1.00 81.94 177 LEU A O 1
ATOM 1409 N N . THR A 1 178 ? -31.515 24.959 13.422 1.00 81.50 178 THR A N 1
ATOM 1410 C CA . THR A 1 178 ? -31.560 24.941 14.886 1.00 81.50 178 THR A CA 1
ATOM 1411 C C . THR A 1 178 ? -30.591 23.876 15.409 1.00 81.50 178 THR A C 1
ATOM 1413 O O . THR A 1 178 ? -30.346 22.885 14.711 1.00 81.50 178 THR A O 1
ATOM 1416 N N . PRO A 1 179 ? -30.066 24.021 16.640 1.00 72.44 179 PRO A N 1
ATOM 1417 C CA . PRO A 1 179 ? -29.227 22.991 17.254 1.00 72.44 179 PRO A CA 1
ATOM 1418 C C . PRO A 1 179 ? -29.889 21.604 17.239 1.00 72.44 179 PRO A C 1
ATOM 1420 O O . PRO A 1 179 ? -29.254 20.625 16.870 1.00 72.44 179 PRO A O 1
ATOM 1423 N N . ALA A 1 180 ? -31.197 21.541 17.516 1.00 72.50 180 ALA A N 1
ATOM 1424 C CA . ALA A 1 180 ? -31.959 20.294 17.523 1.00 72.50 180 ALA A CA 1
ATOM 1425 C C . ALA A 1 180 ? -32.009 19.598 16.150 1.00 72.50 180 ALA A C 1
ATOM 1427 O O . ALA A 1 180 ? -31.841 18.385 16.072 1.00 72.50 180 ALA A O 1
ATOM 1428 N N . VAL A 1 181 ? -32.212 20.354 15.063 1.00 75.31 181 VAL A N 1
ATOM 1429 C CA . VAL A 1 181 ? -32.233 19.794 13.698 1.00 75.31 181 VAL A CA 1
ATOM 1430 C C . VAL A 1 181 ? -30.846 19.311 13.295 1.00 75.31 181 VAL A C 1
ATOM 1432 O O . VAL A 1 181 ? -30.706 18.269 12.659 1.00 75.31 181 VAL A O 1
ATOM 1435 N N . LEU A 1 182 ? -29.808 20.051 13.674 1.00 71.56 182 LEU A N 1
ATOM 1436 C CA . LEU A 1 182 ? -28.439 19.657 13.387 1.00 71.56 182 LEU A CA 1
ATOM 1437 C C . LEU A 1 182 ? -28.054 18.369 14.134 1.00 71.56 182 LEU A C 1
ATOM 1439 O O . LEU A 1 182 ? -27.477 17.466 13.527 1.00 71.56 182 LEU A O 1
ATOM 1443 N N . ASP A 1 183 ? -28.429 18.259 15.409 1.00 67.06 183 ASP A N 1
ATOM 1444 C CA . ASP A 1 183 ? -28.226 17.054 16.215 1.00 67.06 183 ASP A CA 1
ATOM 1445 C C . ASP A 1 183 ? -28.985 15.857 15.628 1.00 67.06 183 ASP A C 1
ATOM 1447 O O . ASP A 1 183 ? -28.435 14.759 15.535 1.00 67.06 183 ASP A O 1
ATOM 1451 N N . GLU A 1 184 ? -30.221 16.058 15.164 1.00 68.50 184 GLU A N 1
ATOM 1452 C CA . GLU A 1 184 ? -31.006 15.016 14.497 1.00 68.50 184 GLU A CA 1
ATOM 1453 C C . GLU A 1 184 ? -30.330 14.543 13.198 1.00 68.50 184 GLU A C 1
ATOM 1455 O O . GLU A 1 184 ? -30.175 13.341 12.965 1.00 68.50 184 GLU A O 1
ATOM 1460 N N . LEU A 1 185 ? -29.869 15.476 12.361 1.00 68.75 185 LEU A N 1
ATOM 1461 C CA . LEU A 1 185 ? -29.160 15.162 11.119 1.00 68.75 185 LEU A CA 1
ATOM 1462 C C . LEU A 1 185 ? -27.825 14.442 11.379 1.00 68.75 185 LEU A C 1
ATOM 1464 O O . LEU A 1 185 ? -27.449 13.550 10.610 1.00 68.75 185 LEU A O 1
ATOM 1468 N N . ALA A 1 186 ? -27.133 14.785 12.466 1.00 60.94 186 ALA A N 1
ATOM 1469 C CA . ALA A 1 186 ? -25.918 14.110 12.909 1.00 60.94 186 ALA A CA 1
ATOM 1470 C C . ALA A 1 186 ? -26.202 12.689 13.423 1.00 60.94 186 ALA A C 1
ATOM 1472 O O . ALA A 1 186 ? -25.519 11.746 13.023 1.00 60.94 186 ALA A O 1
ATOM 1473 N N . GLN A 1 187 ? -27.247 12.504 14.238 1.00 57.97 187 GLN A N 1
ATOM 1474 C CA . GLN A 1 187 ? -27.686 11.186 14.719 1.00 57.97 187 GLN A CA 1
ATOM 1475 C C . GLN A 1 187 ? -28.106 10.261 13.571 1.00 57.97 187 GLN A C 1
ATOM 1477 O O . GLN A 1 187 ? -27.838 9.061 13.607 1.00 57.97 187 GLN A O 1
ATOM 1482 N N . GLN A 1 188 ? -28.719 10.821 12.526 1.00 57.94 188 GLN A N 1
ATOM 1483 C CA . GLN A 1 188 ? -29.088 10.101 11.305 1.00 57.94 188 GLN A CA 1
ATOM 1484 C C . GLN A 1 188 ? -27.892 9.832 10.370 1.00 57.94 188 GLN A C 1
ATOM 1486 O O . GLN A 1 188 ? -28.067 9.185 9.337 1.00 57.94 188 GLN A O 1
ATOM 1491 N N . GLY A 1 189 ? -26.691 10.331 10.691 1.00 50.06 189 GLY A N 1
ATOM 1492 C CA . GLY A 1 189 ? -25.488 10.180 9.867 1.00 50.06 189 GLY A CA 1
ATOM 1493 C C . GLY A 1 189 ? -25.543 10.928 8.531 1.00 50.06 189 GLY A C 1
ATOM 1494 O O . GLY A 1 189 ? -24.777 10.614 7.623 1.00 50.06 189 GLY A O 1
ATOM 1495 N N . LYS A 1 190 ? -26.459 11.894 8.388 1.00 64.94 190 LYS A N 1
ATOM 1496 C CA . LYS A 1 190 ? -26.615 12.717 7.177 1.00 64.94 190 LYS A CA 1
ATOM 1497 C C . LYS A 1 190 ? -25.616 13.867 7.120 1.00 64.94 190 LYS A C 1
ATOM 1499 O O . LYS A 1 190 ? -25.359 14.385 6.035 1.00 64.94 190 LYS A O 1
ATOM 1504 N N . ILE A 1 191 ? -25.091 14.265 8.278 1.00 63.50 191 ILE A N 1
ATOM 1505 C CA . ILE A 1 191 ? -24.024 15.251 8.406 1.00 63.50 191 ILE A CA 1
ATOM 1506 C C . ILE A 1 191 ? -22.731 14.536 8.771 1.00 63.50 191 ILE A C 1
ATOM 1508 O O . ILE A 1 191 ? -22.673 13.805 9.760 1.00 63.50 191 ILE A O 1
ATOM 1512 N N . ILE A 1 192 ? -21.692 14.773 7.977 1.00 62.78 192 ILE A N 1
ATOM 1513 C CA . ILE A 1 192 ? -20.342 14.276 8.228 1.00 62.78 192 ILE A CA 1
ATOM 1514 C C . ILE A 1 192 ? -19.490 15.495 8.606 1.00 62.78 192 ILE A C 1
ATOM 1516 O O . ILE A 1 192 ? -19.318 16.375 7.759 1.00 62.78 192 ILE A O 1
ATOM 1520 N N . PRO A 1 193 ? -18.992 15.603 9.854 1.00 57.03 193 PRO A N 1
ATOM 1521 C CA . PRO A 1 193 ? -18.088 16.685 10.222 1.00 57.03 193 PRO A CA 1
ATOM 1522 C C . PRO A 1 193 ? -16.827 16.599 9.361 1.00 57.03 193 PRO A C 1
ATOM 1524 O O . PRO A 1 193 ? -16.211 15.536 9.255 1.00 57.03 193 PRO A O 1
ATOM 1527 N N . GLU A 1 194 ? -16.447 17.714 8.746 1.00 57.56 194 GLU A N 1
ATOM 1528 C CA . GLU A 1 194 ? -15.130 17.831 8.137 1.00 57.56 194 GLU A CA 1
ATOM 1529 C C . GLU A 1 194 ? -14.179 18.219 9.267 1.00 57.56 194 GLU A C 1
ATOM 1531 O O . GLU A 1 194 ? -14.130 19.368 9.709 1.00 57.56 194 GLU A O 1
ATOM 1536 N N . PHE A 1 195 ? -13.483 17.224 9.816 1.00 51.78 195 PHE A N 1
ATOM 1537 C CA . PHE A 1 195 ? -12.382 17.495 10.724 1.00 51.78 195 PHE A CA 1
ATOM 1538 C C . PHE A 1 195 ? -11.254 18.102 9.892 1.00 51.78 195 PHE A C 1
ATOM 1540 O O . PHE A 1 195 ? -10.454 17.381 9.301 1.00 51.78 195 PHE A O 1
ATOM 1547 N N . ASP A 1 196 ? -11.184 19.431 9.864 1.00 45.34 196 ASP A N 1
ATOM 1548 C CA . ASP A 1 196 ? -9.959 20.149 9.521 1.00 45.34 196 ASP A CA 1
ATOM 1549 C C . ASP A 1 196 ? -8.926 19.853 10.629 1.00 45.34 196 ASP A C 1
ATOM 1551 O O . ASP A 1 196 ? -8.631 20.693 11.480 1.00 45.34 196 ASP A O 1
ATOM 1555 N N . LYS A 1 197 ? -8.371 18.632 10.670 1.00 52.38 197 LYS A N 1
ATOM 1556 C CA . LYS A 1 197 ? -7.025 18.482 11.230 1.00 52.38 197 LYS A CA 1
ATOM 1557 C C . LYS A 1 197 ? -6.106 19.227 10.260 1.00 52.38 197 LYS A C 1
ATOM 1559 O O . LYS A 1 197 ? -6.180 18.959 9.056 1.00 52.38 197 LYS A O 1
ATOM 1564 N N . PRO A 1 198 ? -5.296 20.198 10.719 1.00 49.75 198 PRO A N 1
ATOM 1565 C CA . PRO A 1 198 ? -4.442 20.972 9.837 1.00 49.75 198 PRO A CA 1
ATOM 1566 C C . PRO A 1 198 ? -3.659 20.048 8.905 1.00 49.75 198 PRO A C 1
ATOM 1568 O O . PRO A 1 198 ? -2.974 19.128 9.342 1.00 49.75 198 PRO A O 1
ATOM 1571 N N . LEU A 1 199 ? -3.702 20.328 7.603 1.00 49.91 199 LEU A N 1
ATOM 1572 C CA . LEU A 1 199 ? -2.921 19.610 6.588 1.00 49.91 199 LEU A CA 1
ATOM 1573 C C . LEU A 1 199 ? -1.408 19.580 6.921 1.00 49.91 199 LEU A C 1
ATOM 1575 O O . LEU A 1 199 ? -0.669 18.746 6.396 1.00 49.91 199 LEU A O 1
ATOM 1579 N N . ALA A 1 200 ? -0.960 20.501 7.785 1.00 50.78 200 ALA A N 1
ATOM 1580 C CA . ALA A 1 200 ? 0.366 20.554 8.391 1.00 50.78 200 ALA A CA 1
ATOM 1581 C C . ALA A 1 200 ? 0.657 19.345 9.299 1.00 50.78 200 ALA A C 1
ATOM 1583 O O . ALA A 1 200 ? 1.657 18.673 9.070 1.00 50.78 200 ALA A O 1
ATOM 1584 N N . ASP A 1 201 ? -0.246 18.983 10.213 1.00 62.38 201 ASP A N 1
ATOM 1585 C CA . ASP A 1 201 ? -0.056 17.868 11.156 1.00 62.38 201 ASP A CA 1
ATOM 1586 C C . ASP A 1 201 ? 0.035 16.525 10.412 1.00 62.38 201 ASP A C 1
ATOM 1588 O O . ASP A 1 201 ? 0.868 15.670 10.719 1.00 62.38 201 ASP A O 1
ATOM 1592 N N . ARG A 1 202 ? -0.749 16.375 9.336 1.00 63.03 202 ARG A N 1
ATOM 1593 C CA . ARG A 1 202 ? -0.675 15.225 8.419 1.00 63.03 202 ARG A CA 1
ATOM 1594 C C . ARG A 1 202 ? 0.669 15.148 7.692 1.00 63.03 202 ARG A C 1
ATOM 1596 O O . ARG A 1 202 ? 1.247 14.068 7.555 1.00 63.03 202 ARG A O 1
ATOM 1603 N N . ARG A 1 203 ? 1.155 16.279 7.169 1.00 63.03 203 ARG A N 1
ATOM 1604 C CA . ARG A 1 203 ? 2.465 16.347 6.501 1.00 63.03 203 ARG A CA 1
ATOM 1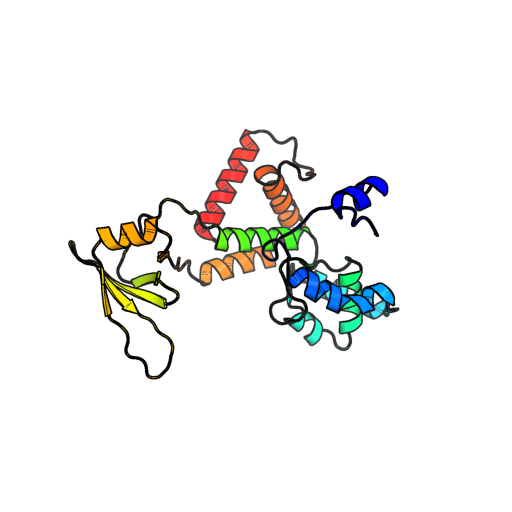605 C C . ARG A 1 203 ? 3.592 16.047 7.482 1.00 63.03 203 ARG A C 1
ATOM 1607 O O . ARG A 1 203 ? 4.528 15.349 7.102 1.00 63.03 203 ARG A O 1
ATOM 1614 N N . ASP A 1 204 ? 3.465 16.493 8.725 1.00 76.06 204 ASP A N 1
ATOM 1615 C CA . ASP A 1 204 ? 4.434 16.229 9.783 1.00 76.06 204 ASP A CA 1
ATOM 1616 C C . ASP A 1 204 ? 4.445 14.747 10.173 1.00 76.06 204 ASP A C 1
ATOM 1618 O O . ASP A 1 204 ? 5.517 14.145 10.248 1.00 76.06 204 ASP A O 1
ATOM 1622 N N . ALA A 1 205 ? 3.279 14.108 10.302 1.00 77.88 205 ALA A N 1
ATOM 1623 C CA . ALA A 1 205 ? 3.177 12.669 10.545 1.00 77.88 205 ALA A CA 1
ATOM 1624 C C . ALA A 1 205 ? 3.808 11.835 9.417 1.00 77.88 205 ALA A C 1
ATOM 1626 O O . ALA A 1 205 ? 4.608 10.929 9.675 1.00 77.88 205 ALA A O 1
ATOM 1627 N N . LEU A 1 206 ? 3.507 12.168 8.156 1.00 77.75 206 LEU A N 1
ATOM 1628 C CA . LEU A 1 206 ? 4.122 11.515 6.998 1.00 77.75 206 LEU A CA 1
ATOM 1629 C C . LEU A 1 206 ? 5.635 11.752 6.962 1.00 77.75 206 LEU A C 1
ATOM 1631 O O . LEU A 1 206 ? 6.388 10.805 6.750 1.00 77.75 206 LEU A O 1
ATOM 1635 N N . ALA A 1 207 ? 6.098 12.970 7.249 1.00 82.38 207 ALA A N 1
ATOM 1636 C CA . ALA A 1 207 ? 7.522 13.287 7.304 1.00 82.38 207 ALA A CA 1
ATOM 1637 C C . ALA A 1 207 ? 8.251 12.521 8.421 1.00 82.38 207 ALA A C 1
ATOM 1639 O O . ALA A 1 207 ? 9.395 12.098 8.233 1.00 82.38 207 ALA A O 1
ATOM 1640 N N . ILE A 1 208 ? 7.607 12.310 9.574 1.00 84.62 208 ILE A N 1
ATOM 1641 C CA . ILE A 1 208 ? 8.141 11.473 10.655 1.00 84.62 208 ILE A CA 1
ATOM 1642 C C . ILE A 1 208 ? 8.300 10.034 10.164 1.00 84.62 208 ILE A C 1
ATOM 1644 O O . ILE A 1 208 ? 9.379 9.457 10.317 1.00 84.62 208 ILE A O 1
ATOM 1648 N N . LEU A 1 209 ? 7.263 9.463 9.547 1.00 84.19 209 LEU A N 1
ATOM 1649 C CA . LEU A 1 209 ? 7.303 8.091 9.040 1.00 84.19 209 LEU A CA 1
ATOM 1650 C C . LEU A 1 209 ? 8.312 7.913 7.896 1.00 84.19 209 LEU A C 1
ATOM 1652 O O . LEU A 1 209 ? 8.972 6.879 7.832 1.00 84.19 209 LEU A O 1
ATOM 1656 N N . GLU A 1 210 ? 8.489 8.914 7.033 1.00 83.19 210 GLU A N 1
ATOM 1657 C CA . GLU A 1 210 ? 9.479 8.889 5.949 1.00 83.19 210 GLU A CA 1
ATOM 1658 C C . GLU A 1 210 ? 10.926 8.921 6.458 1.00 83.19 210 GLU A C 1
ATOM 1660 O O . GLU A 1 210 ? 11.816 8.355 5.822 1.00 83.19 210 GLU A O 1
ATOM 1665 N N . ARG A 1 211 ? 11.169 9.555 7.611 1.00 85.19 211 ARG A N 1
ATOM 1666 C CA . ARG A 1 211 ? 12.507 9.713 8.208 1.00 85.19 211 ARG A CA 1
ATOM 1667 C C . ARG A 1 211 ? 12.852 8.646 9.243 1.00 85.19 211 ARG A C 1
ATOM 1669 O O . ARG A 1 211 ? 14.008 8.553 9.663 1.00 85.19 211 ARG A O 1
ATOM 1676 N N . VAL A 1 212 ? 11.872 7.877 9.714 1.00 86.19 212 VAL A N 1
ATOM 1677 C CA . VAL A 1 212 ? 12.089 6.914 10.795 1.00 86.19 212 VAL A CA 1
ATOM 1678 C C . VAL A 1 212 ? 12.959 5.746 10.318 1.00 86.19 212 VAL A C 1
ATOM 1680 O O . VAL A 1 212 ? 12.823 5.248 9.201 1.00 86.19 212 VAL A O 1
ATO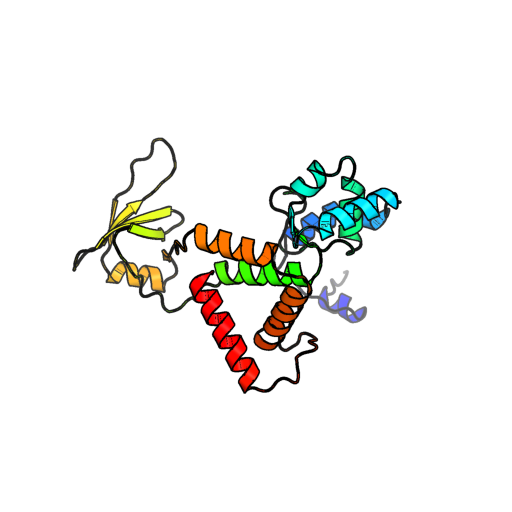M 1683 N N . SER A 1 213 ? 13.875 5.285 11.174 1.00 87.50 213 SER A N 1
ATOM 1684 C CA . SER A 1 213 ? 14.724 4.143 10.831 1.00 87.50 213 SER A CA 1
ATOM 1685 C C . SER A 1 213 ? 13.906 2.858 10.685 1.00 87.50 213 SER A C 1
ATOM 1687 O O . SER A 1 213 ? 12.884 2.676 11.351 1.00 87.50 213 SER A O 1
ATOM 1689 N N . ILE A 1 214 ? 14.403 1.934 9.859 1.00 86.88 214 ILE A N 1
ATOM 1690 C CA . ILE A 1 214 ? 13.765 0.634 9.585 1.00 86.88 214 ILE A CA 1
ATOM 1691 C C . ILE A 1 214 ? 13.430 -0.099 10.889 1.00 86.88 214 ILE A C 1
ATOM 1693 O O . ILE A 1 214 ? 12.278 -0.438 11.127 1.00 86.88 214 ILE A O 1
ATOM 1697 N N . GLN A 1 215 ? 14.407 -0.222 11.789 1.00 88.25 215 GLN A N 1
ATOM 1698 C CA . GLN A 1 215 ? 14.239 -0.896 13.081 1.00 88.25 215 GLN A CA 1
ATOM 1699 C C . GLN A 1 215 ? 13.147 -0.258 13.953 1.00 88.25 215 GLN A C 1
ATOM 1701 O O . GLN A 1 215 ? 12.392 -0.951 14.632 1.00 88.25 215 GLN A O 1
ATOM 1706 N N . LYS A 1 216 ? 13.043 1.077 13.951 1.00 88.50 216 LYS A N 1
ATOM 1707 C CA . LYS A 1 216 ? 12.000 1.782 14.708 1.00 88.50 216 LYS A CA 1
ATOM 1708 C C . LYS A 1 216 ? 10.618 1.537 14.102 1.00 88.50 216 LYS A C 1
ATOM 1710 O O . LYS A 1 216 ? 9.668 1.351 14.859 1.00 88.50 216 LYS A O 1
ATOM 1715 N N . LEU A 1 217 ? 10.520 1.507 12.772 1.00 87.38 217 LEU A N 1
ATOM 1716 C CA . LEU A 1 217 ? 9.282 1.204 12.053 1.00 87.38 217 LEU A CA 1
ATOM 1717 C C . LEU A 1 217 ? 8.813 -0.229 12.324 1.00 87.38 217 LEU A C 1
ATOM 1719 O O . LEU A 1 217 ? 7.645 -0.443 12.631 1.00 87.38 217 LEU A O 1
ATOM 1723 N N . GLU A 1 218 ? 9.732 -1.193 12.279 1.00 88.38 218 GLU A N 1
ATOM 1724 C CA . GLU A 1 218 ? 9.466 -2.598 12.603 1.00 88.38 218 GLU A CA 1
ATOM 1725 C C . GLU A 1 218 ? 8.927 -2.746 14.027 1.00 88.38 218 GLU A C 1
ATOM 1727 O O . GLU A 1 218 ? 7.860 -3.322 14.227 1.00 88.38 218 GLU A O 1
ATOM 1732 N N . ILE A 1 219 ? 9.602 -2.150 15.018 1.00 88.62 219 ILE A N 1
ATOM 1733 C CA . ILE A 1 219 ? 9.150 -2.180 16.416 1.00 88.62 219 ILE A CA 1
ATOM 1734 C C . ILE A 1 219 ? 7.773 -1.521 16.567 1.00 88.62 219 ILE A C 1
ATOM 1736 O O . ILE A 1 219 ? 6.936 -2.024 17.318 1.00 88.62 219 ILE A O 1
ATOM 1740 N N . ALA A 1 220 ? 7.525 -0.398 15.889 1.00 87.31 220 ALA A N 1
ATOM 1741 C CA . ALA A 1 220 ? 6.232 0.281 15.936 1.00 87.31 220 ALA A CA 1
ATOM 1742 C C . ALA A 1 220 ? 5.108 -0.600 15.365 1.00 87.31 220 ALA A C 1
ATOM 1744 O O . ALA A 1 220 ? 4.051 -0.717 15.985 1.00 87.31 220 ALA A O 1
ATOM 1745 N N . VAL A 1 221 ? 5.357 -1.279 14.242 1.00 86.75 221 VAL A N 1
ATOM 1746 C CA . VAL A 1 221 ? 4.411 -2.219 13.623 1.00 86.75 221 VAL A CA 1
ATOM 1747 C C . VAL A 1 221 ? 4.170 -3.442 14.506 1.00 86.75 221 VAL A C 1
ATOM 1749 O O . VAL A 1 221 ? 3.022 -3.834 14.692 1.00 86.75 221 VAL A O 1
ATOM 1752 N N . GLU A 1 222 ? 5.210 -4.021 15.104 1.00 87.62 222 GLU A N 1
ATOM 1753 C CA . GLU A 1 222 ? 5.053 -5.152 16.027 1.00 87.62 222 GLU A CA 1
ATOM 1754 C C . GLU A 1 222 ? 4.212 -4.764 17.253 1.00 87.62 222 GLU A C 1
ATOM 1756 O O . GLU A 1 222 ? 3.329 -5.513 17.665 1.00 87.62 222 GLU A O 1
ATOM 1761 N N . ARG A 1 223 ? 4.413 -3.560 17.807 1.00 87.56 223 ARG A N 1
ATOM 1762 C CA . ARG A 1 223 ? 3.562 -3.033 18.890 1.00 87.56 223 ARG A CA 1
ATOM 1763 C C . ARG A 1 223 ? 2.118 -2.841 18.441 1.00 87.56 223 ARG A C 1
ATOM 1765 O O . ARG A 1 223 ? 1.212 -3.200 19.186 1.00 87.56 223 ARG A O 1
ATOM 1772 N N . TYR A 1 224 ? 1.906 -2.293 17.245 1.00 85.00 224 TYR A N 1
ATOM 1773 C CA . TYR A 1 224 ? 0.571 -2.118 16.672 1.00 85.00 224 TYR A CA 1
ATOM 1774 C C . TYR A 1 224 ? -0.159 -3.462 16.546 1.00 85.00 224 TYR A C 1
ATOM 1776 O O . TYR A 1 224 ? -1.297 -3.581 16.994 1.00 85.00 224 TYR A O 1
ATOM 1784 N N . ARG A 1 225 ? 0.518 -4.497 16.032 1.00 83.12 225 ARG A N 1
ATOM 1785 C CA . ARG A 1 225 ? -0.042 -5.853 15.922 1.00 83.12 225 ARG A CA 1
ATOM 1786 C C . ARG A 1 225 ? -0.446 -6.424 17.275 1.00 83.12 225 ARG A C 1
ATOM 1788 O O . ARG A 1 225 ? -1.568 -6.887 17.415 1.00 83.12 225 ARG A O 1
ATOM 1795 N N . VAL A 1 226 ? 0.409 -6.311 18.294 1.00 83.31 226 VAL A N 1
ATOM 1796 C CA . VAL A 1 226 ? 0.068 -6.755 19.661 1.00 83.31 226 VAL A CA 1
ATOM 1797 C C . VAL A 1 226 ? -1.210 -6.085 20.184 1.00 83.31 226 VAL A C 1
ATOM 1799 O O . VAL A 1 226 ? -1.967 -6.714 20.917 1.00 83.31 226 VAL A O 1
ATOM 1802 N N . LEU A 1 227 ? -1.445 -4.814 19.845 1.00 81.06 227 LEU A N 1
ATOM 1803 C CA . LEU A 1 227 ? -2.601 -4.058 20.333 1.00 81.06 227 LEU A CA 1
ATOM 1804 C C . LEU A 1 227 ? -3.892 -4.330 19.552 1.00 81.06 227 LEU A C 1
ATOM 1806 O O . LEU A 1 227 ? -4.964 -4.322 20.155 1.00 81.06 227 LEU A O 1
ATOM 1810 N N . PHE A 1 228 ? -3.803 -4.524 18.234 1.00 79.50 228 PHE A N 1
ATOM 1811 C CA . PHE A 1 228 ? -4.969 -4.469 17.341 1.00 79.50 228 PHE A CA 1
ATOM 1812 C C . PHE A 1 228 ? -5.130 -5.684 16.417 1.00 79.50 228 PHE A C 1
ATOM 1814 O O . PHE A 1 228 ? -6.182 -5.840 15.804 1.00 79.50 228 PHE A O 1
ATOM 1821 N N . GLU A 1 229 ? -4.126 -6.556 16.326 1.00 77.69 229 GLU A N 1
ATOM 1822 C CA . GLU A 1 229 ? -4.131 -7.774 15.507 1.00 77.69 229 GLU A CA 1
ATOM 1823 C C . GLU A 1 229 ? -3.728 -8.989 16.371 1.00 77.69 229 GLU A C 1
ATOM 1825 O O . GLU A 1 229 ? -2.646 -9.546 16.185 1.00 77.69 229 GLU A O 1
ATOM 1830 N N . PRO A 1 230 ? -4.564 -9.416 17.338 1.00 65.06 230 PRO A N 1
ATOM 1831 C CA . PRO A 1 230 ? -4.199 -10.464 18.300 1.00 65.06 230 PRO A CA 1
ATOM 1832 C C . PRO A 1 230 ? -3.895 -11.823 17.647 1.00 65.06 230 PRO A C 1
ATOM 1834 O O . PRO A 1 230 ? -3.128 -12.605 18.204 1.00 65.06 230 PRO A O 1
ATOM 1837 N N . ASP A 1 231 ? -4.446 -12.074 16.457 1.00 67.38 231 ASP A N 1
ATOM 1838 C CA . ASP A 1 231 ? -4.213 -13.295 15.677 1.00 67.38 231 ASP A CA 1
ATOM 1839 C C . ASP A 1 231 ? -2.957 -13.214 14.787 1.00 67.38 231 ASP A C 1
ATOM 1841 O O . ASP A 1 231 ? -2.561 -14.204 14.166 1.00 67.38 231 ASP A O 1
ATOM 1845 N N . ALA A 1 232 ? -2.311 -12.046 14.689 1.00 67.06 232 ALA A N 1
ATOM 1846 C CA . ALA A 1 232 ? -1.089 -11.890 13.911 1.00 67.06 232 ALA A CA 1
ATOM 1847 C C . ALA A 1 232 ? 0.115 -12.461 14.671 1.00 67.06 232 ALA A C 1
ATOM 1849 O O . ALA A 1 232 ? 0.353 -12.154 15.840 1.00 67.06 232 ALA A O 1
ATOM 1850 N N . ALA A 1 233 ? 0.938 -13.249 13.976 1.00 67.38 233 ALA A N 1
ATOM 1851 C CA . ALA A 1 233 ? 2.213 -13.698 14.519 1.00 67.38 233 ALA A CA 1
ATOM 1852 C C . ALA A 1 233 ? 3.100 -12.479 14.836 1.00 67.38 233 ALA A C 1
ATOM 1854 O O . ALA A 1 233 ? 3.487 -11.735 13.934 1.00 67.38 233 ALA A O 1
ATOM 1855 N N . THR A 1 234 ? 3.422 -12.280 16.115 1.00 70.94 234 THR A N 1
ATOM 1856 C CA . THR A 1 234 ? 4.284 -11.188 16.584 1.00 70.94 234 THR A CA 1
ATOM 1857 C C . THR A 1 234 ? 5.341 -11.702 17.549 1.00 70.94 234 THR A C 1
ATOM 1859 O O . THR A 1 234 ? 5.089 -12.533 18.424 1.00 70.94 234 THR A O 1
ATOM 1862 N N . THR A 1 235 ? 6.545 -11.158 17.415 1.00 72.75 235 THR A N 1
ATOM 1863 C CA . THR A 1 235 ? 7.688 -11.464 18.289 1.00 72.75 235 THR A CA 1
ATOM 1864 C C . THR A 1 235 ? 7.548 -10.840 19.683 1.00 72.75 235 THR A C 1
ATOM 1866 O O . THR A 1 235 ? 8.279 -11.194 20.610 1.00 72.75 235 THR A O 1
ATOM 1869 N N . LEU A 1 236 ? 6.591 -9.920 19.860 1.00 72.81 236 LEU A N 1
ATOM 1870 C CA . LEU A 1 236 ? 6.339 -9.188 21.103 1.00 72.81 236 LEU A CA 1
ATOM 1871 C C . LEU A 1 236 ? 5.110 -9.699 21.879 1.00 72.81 236 LEU A C 1
ATOM 1873 O O . LEU A 1 236 ? 4.674 -9.032 22.819 1.00 72.81 236 LEU A O 1
ATOM 1877 N N . ALA A 1 237 ? 4.582 -10.881 21.545 1.00 65.88 237 ALA A N 1
ATOM 1878 C CA . ALA A 1 237 ? 3.362 -11.432 22.147 1.00 65.88 237 ALA A CA 1
ATOM 1879 C C . ALA A 1 237 ? 3.453 -11.614 23.678 1.00 65.88 237 ALA A C 1
ATOM 1881 O O . ALA A 1 237 ? 2.473 -11.428 24.393 1.00 65.88 237 ALA A O 1
ATOM 1882 N N . HIS A 1 238 ? 4.643 -11.910 24.213 1.00 64.25 238 HIS A N 1
ATOM 1883 C CA . HIS A 1 238 ? 4.856 -12.234 25.634 1.00 64.25 238 HIS A CA 1
ATOM 1884 C C . HIS A 1 238 ? 5.055 -11.015 26.557 1.00 64.25 238 HIS A C 1
ATOM 1886 O O . HIS A 1 238 ? 5.666 -11.120 27.622 1.00 64.25 238 HIS A O 1
ATOM 1892 N N . ARG A 1 239 ? 4.615 -9.819 26.153 1.00 74.50 239 ARG A N 1
ATOM 1893 C CA . ARG A 1 239 ? 4.843 -8.586 26.926 1.00 74.50 239 ARG A CA 1
ATOM 1894 C C . ARG A 1 239 ? 3.780 -8.391 28.002 1.00 74.50 239 ARG A C 1
ATOM 1896 O O . ARG A 1 239 ? 2.625 -8.759 27.836 1.00 74.50 239 ARG A O 1
ATOM 1903 N N . THR A 1 240 ? 4.184 -7.787 29.121 1.00 75.50 240 THR A N 1
ATOM 1904 C CA . THR A 1 240 ? 3.291 -7.619 30.277 1.00 75.50 240 THR A CA 1
ATOM 1905 C C . THR A 1 240 ? 2.093 -6.712 29.948 1.00 75.50 240 THR A C 1
ATOM 1907 O O . THR A 1 240 ? 2.255 -5.748 29.188 1.00 75.50 240 THR A O 1
ATOM 1910 N N . PRO A 1 241 ? 0.923 -6.915 30.587 1.00 75.00 241 PRO A N 1
ATOM 1911 C CA . PRO A 1 241 ? -0.245 -6.044 30.411 1.00 75.00 241 PRO A CA 1
ATOM 1912 C C . PRO A 1 241 ? 0.045 -4.562 30.692 1.00 75.00 241 PRO A C 1
ATOM 1914 O O . PRO A 1 241 ? -0.532 -3.672 30.072 1.00 75.00 241 PRO A O 1
ATOM 1917 N N . ARG A 1 242 ? 0.984 -4.271 31.605 1.00 75.69 242 ARG A N 1
ATOM 1918 C CA . ARG A 1 242 ? 1.435 -2.903 31.904 1.00 75.69 242 ARG A CA 1
ATOM 1919 C C . ARG A 1 242 ? 2.101 -2.249 30.692 1.00 75.69 242 ARG A C 1
ATOM 1921 O O . ARG A 1 242 ? 1.830 -1.088 30.400 1.00 75.69 242 ARG A O 1
ATOM 1928 N N . THR A 1 243 ? 2.954 -2.989 29.990 1.00 81.38 243 THR A N 1
ATOM 1929 C CA . THR A 1 243 ? 3.642 -2.510 28.787 1.00 81.38 243 THR A CA 1
ATOM 1930 C C . THR A 1 243 ? 2.654 -2.253 27.649 1.00 81.38 243 THR A C 1
ATOM 1932 O O . THR A 1 243 ? 2.746 -1.219 26.993 1.00 81.38 243 THR A O 1
ATOM 1935 N N . GLN A 1 244 ? 1.671 -3.137 27.460 1.00 79.62 244 GLN A N 1
ATOM 1936 C CA . GLN A 1 244 ? 0.624 -2.953 26.450 1.00 79.62 244 GLN A CA 1
ATOM 1937 C C . GLN A 1 244 ? -0.232 -1.709 26.729 1.00 79.62 244 GLN A C 1
ATOM 1939 O O . GLN A 1 244 ? -0.471 -0.922 25.819 1.00 79.62 244 GLN A O 1
ATOM 1944 N N . ARG A 1 245 ? -0.618 -1.458 27.991 1.00 71.88 245 ARG A N 1
ATOM 1945 C CA . ARG A 1 245 ? -1.340 -0.226 28.376 1.00 71.88 245 ARG A CA 1
ATOM 1946 C C . ARG A 1 245 ? -0.549 1.041 28.057 1.00 71.88 245 ARG A C 1
ATOM 1948 O O . ARG A 1 245 ? -1.128 2.006 27.574 1.00 71.88 245 ARG A O 1
ATOM 1955 N N . TYR A 1 246 ? 0.761 1.030 28.303 1.00 79.44 246 TYR A N 1
ATOM 1956 C CA . TYR A 1 246 ? 1.631 2.151 27.950 1.00 79.44 246 TYR A CA 1
ATOM 1957 C C . TYR A 1 246 ? 1.673 2.386 26.431 1.00 79.44 246 TYR A C 1
ATOM 1959 O O . TYR A 1 246 ? 1.540 3.521 25.985 1.00 79.44 246 TYR A O 1
ATOM 1967 N N . TRP A 1 247 ? 1.793 1.326 25.626 1.00 82.19 247 TRP A N 1
ATOM 1968 C CA . TRP A 1 247 ? 1.760 1.452 24.164 1.00 82.19 247 TRP A CA 1
ATOM 1969 C C . TRP A 1 247 ? 0.414 1.944 23.644 1.00 82.19 247 TRP A C 1
ATOM 1971 O O . TRP A 1 247 ? 0.389 2.773 22.741 1.00 82.19 247 TRP A O 1
ATOM 1981 N N . LEU A 1 248 ? -0.689 1.476 24.230 1.00 75.38 248 LEU A N 1
ATOM 1982 C CA . LEU A 1 248 ? -2.024 1.939 23.872 1.00 75.38 248 LEU A CA 1
ATOM 1983 C C . LEU A 1 248 ? -2.206 3.427 24.195 1.00 75.38 248 LEU A C 1
ATOM 1985 O O . LEU A 1 248 ? -2.767 4.153 23.383 1.00 75.38 248 LEU A O 1
ATOM 1989 N N . ALA A 1 249 ? -1.706 3.890 25.345 1.00 71.38 249 ALA A N 1
ATOM 1990 C CA . ALA A 1 249 ? -1.738 5.306 25.702 1.00 71.38 249 ALA A CA 1
ATOM 1991 C C . ALA A 1 249 ? -0.952 6.162 24.693 1.00 71.38 249 ALA A C 1
ATOM 1993 O O . ALA A 1 249 ? -1.493 7.135 24.179 1.00 71.38 249 ALA A O 1
ATOM 1994 N N . ALA A 1 250 ? 0.268 5.746 24.337 1.00 76.50 250 ALA A N 1
ATOM 1995 C CA . ALA A 1 250 ? 1.082 6.436 23.334 1.00 76.50 250 ALA A CA 1
ATOM 1996 C C . ALA A 1 250 ? 0.438 6.424 21.933 1.00 76.50 250 ALA A C 1
ATOM 1998 O O . ALA A 1 250 ? 0.506 7.414 21.211 1.00 76.50 250 ALA A O 1
ATOM 1999 N N . TYR A 1 251 ? -0.216 5.321 21.550 1.00 77.00 251 TYR A N 1
ATOM 2000 C CA . TYR A 1 251 ? -0.980 5.243 20.302 1.00 77.00 251 TYR A CA 1
ATOM 2001 C C . TYR A 1 251 ? -2.143 6.243 20.296 1.00 77.00 251 TYR A C 1
ATOM 2003 O O . TYR A 1 251 ? -2.304 6.979 19.331 1.00 77.00 251 TYR A O 1
ATOM 2011 N N . ARG A 1 252 ? -2.926 6.310 21.381 1.00 71.75 252 ARG A N 1
ATOM 2012 C CA . ARG A 1 252 ? -4.061 7.243 21.504 1.00 71.75 252 ARG A CA 1
ATOM 2013 C C . ARG A 1 252 ? -3.621 8.701 21.492 1.00 71.75 252 ARG A C 1
ATOM 2015 O O . ARG A 1 252 ? -4.302 9.537 20.913 1.00 71.75 252 ARG A O 1
ATOM 2022 N N . GLU A 1 253 ? -2.489 9.001 22.119 1.00 72.62 253 GLU A N 1
ATOM 2023 C CA . GLU A 1 253 ? -1.890 10.332 22.074 1.00 72.62 253 GLU A CA 1
ATOM 2024 C C . GLU A 1 253 ? -1.486 10.711 20.643 1.00 72.62 253 GLU A C 1
ATOM 2026 O O . GLU A 1 253 ? -1.795 11.813 20.197 1.00 72.62 253 GLU A O 1
ATOM 2031 N N . ALA A 1 254 ? -0.864 9.792 19.899 1.00 72.31 254 ALA A N 1
ATOM 2032 C CA . ALA A 1 254 ? -0.514 10.018 18.499 1.00 72.31 254 ALA A CA 1
ATOM 2033 C C . ALA A 1 254 ? -1.754 10.162 17.596 1.00 72.31 254 ALA A C 1
ATOM 2035 O O . ALA A 1 254 ? -1.781 11.063 16.767 1.00 72.31 254 ALA A O 1
ATOM 2036 N N . GLU A 1 255 ? -2.788 9.340 17.786 1.00 69.00 255 GLU A N 1
ATOM 2037 C CA . GLU A 1 255 ? -4.077 9.431 17.074 1.00 69.00 255 GLU A CA 1
ATOM 2038 C C . GLU A 1 255 ? -4.743 10.799 17.319 1.00 69.00 255 GLU A C 1
ATOM 2040 O O . GLU A 1 255 ? -5.186 11.471 16.388 1.00 69.00 255 GLU A O 1
ATOM 2045 N N . LEU A 1 256 ? -4.721 11.297 18.563 1.00 64.88 256 LEU A N 1
ATOM 2046 C CA . LEU A 1 256 ? -5.213 12.640 18.887 1.00 64.88 256 LEU A CA 1
ATOM 2047 C C . LEU A 1 256 ? -4.478 13.719 18.072 1.00 64.88 256 LEU A C 1
ATOM 2049 O O . LEU A 1 256 ? -5.131 14.535 17.422 1.00 64.88 256 LEU A O 1
ATOM 2053 N N . HIS A 1 257 ? -3.142 13.689 18.077 1.00 64.69 257 HIS A N 1
ATOM 2054 C CA . HIS A 1 257 ? -2.308 14.722 17.457 1.00 64.69 257 HIS A CA 1
ATOM 2055 C C . HIS A 1 257 ? -2.256 14.641 15.925 1.00 64.69 257 HIS A C 1
ATOM 2057 O O . HIS A 1 257 ? -2.193 15.680 15.281 1.00 64.69 257 HIS A O 1
ATOM 2063 N N . TYR A 1 258 ? -2.285 13.442 15.334 1.00 68.00 258 TYR A N 1
ATOM 2064 C CA . TYR A 1 258 ? -1.920 13.254 13.922 1.00 68.00 258 TYR A CA 1
ATOM 2065 C C . TYR A 1 258 ? -3.021 12.707 13.015 1.00 68.00 258 TYR A C 1
ATOM 2067 O O . TYR A 1 258 ? -2.834 12.738 11.802 1.00 68.00 258 TYR A O 1
ATOM 2075 N N . GLY A 1 259 ? -4.139 12.226 13.567 1.00 55.44 259 GLY A N 1
ATOM 2076 C CA . GLY A 1 259 ? -5.135 11.482 12.781 1.00 55.44 259 GLY A CA 1
ATOM 2077 C C . GLY A 1 259 ? -5.322 10.128 13.389 1.00 55.44 259 GLY A C 1
ATOM 2078 O O . GLY A 1 259 ? -4.374 9.329 13.238 1.00 55.44 259 GLY A O 1
#